Protein AF-A0A9W6DAH9-F1 (afdb_monomer_lite)

Structure (mmCIF, N/CA/C/O backbone):
data_AF-A0A9W6DAH9-F1
#
_entry.id   AF-A0A9W6DAH9-F1
#
loop_
_atom_site.group_PDB
_atom_site.id
_atom_site.type_symbol
_atom_site.label_atom_id
_atom_site.label_alt_id
_atom_site.label_comp_id
_atom_site.label_asym_id
_atom_site.label_entity_id
_atom_site.label_seq_id
_atom_site.pdbx_PDB_ins_code
_atom_site.Cartn_x
_atom_site.Cartn_y
_atom_site.Cartn_z
_atom_site.occupancy
_atom_site.B_iso_or_equiv
_atom_site.auth_seq_id
_atom_site.auth_comp_id
_atom_site.auth_asym_id
_atom_site.auth_atom_id
_atom_site.pdbx_PDB_model_num
ATOM 1 N N . MET A 1 1 ? 54.727 21.849 -92.980 1.00 40.19 1 MET A N 1
ATOM 2 C CA . MET A 1 1 ? 53.948 20.612 -92.768 1.00 40.19 1 MET A CA 1
ATOM 3 C C . MET A 1 1 ? 54.329 20.069 -91.394 1.00 40.19 1 MET A C 1
ATOM 5 O O . MET A 1 1 ? 55.431 19.571 -91.242 1.00 40.19 1 MET A O 1
ATOM 9 N N . TYR A 1 2 ? 53.491 20.287 -90.376 1.00 38.12 2 TYR A N 1
ATOM 10 C CA . TYR A 1 2 ? 53.707 19.805 -89.004 1.00 38.12 2 TYR A CA 1
ATOM 11 C C . TYR A 1 2 ? 52.476 18.998 -88.586 1.00 38.12 2 TYR A C 1
ATOM 13 O O . TYR A 1 2 ? 51.429 19.568 -88.289 1.00 38.12 2 TYR A O 1
ATOM 21 N N . THR A 1 3 ? 52.588 17.674 -88.577 1.00 43.66 3 THR A N 1
ATOM 22 C CA . THR A 1 3 ? 51.593 16.786 -87.969 1.00 43.66 3 THR A CA 1
ATOM 23 C C . THR A 1 3 ? 51.928 16.642 -86.488 1.00 43.66 3 THR A C 1
ATOM 25 O O . THR A 1 3 ? 52.830 15.896 -86.111 1.00 43.66 3 THR A O 1
ATOM 28 N N . LYS A 1 4 ? 51.225 17.391 -85.630 1.00 45.00 4 LYS A N 1
ATOM 29 C CA . LYS A 1 4 ? 51.212 17.122 -84.188 1.00 45.00 4 LYS A CA 1
ATOM 30 C C . LYS A 1 4 ? 50.495 15.791 -83.970 1.00 45.00 4 LYS A C 1
ATOM 32 O O . LYS A 1 4 ? 49.285 15.706 -84.156 1.00 45.00 4 LYS A O 1
ATOM 37 N N . ASN A 1 5 ? 51.249 14.774 -83.566 1.00 46.28 5 ASN A N 1
ATOM 38 C CA . ASN A 1 5 ? 50.701 13.535 -83.027 1.00 46.28 5 ASN A CA 1
ATOM 39 C C . ASN A 1 5 ? 49.892 13.863 -81.766 1.00 46.28 5 ASN A C 1
ATOM 41 O O . ASN A 1 5 ? 50.450 14.091 -80.694 1.00 46.28 5 ASN A O 1
ATOM 45 N N . LEU A 1 6 ? 48.568 13.892 -81.904 1.00 45.78 6 LEU A N 1
ATOM 46 C CA . LEU A 1 6 ? 47.642 13.758 -80.789 1.00 45.78 6 LEU A CA 1
ATOM 47 C C . LEU A 1 6 ? 47.723 12.306 -80.313 1.00 45.78 6 LEU A C 1
ATOM 49 O O . LEU A 1 6 ? 46.986 11.439 -80.775 1.00 45.78 6 LEU A O 1
ATOM 53 N N . LEU A 1 7 ? 48.650 12.037 -79.393 1.00 45.91 7 LEU A N 1
ATOM 54 C CA . LEU A 1 7 ? 48.568 10.867 -78.529 1.00 45.91 7 LEU A CA 1
ATOM 55 C C . LEU A 1 7 ? 47.332 11.055 -77.647 1.00 45.91 7 LEU A C 1
ATOM 57 O O . LEU A 1 7 ? 47.384 11.691 -76.595 1.00 45.91 7 LEU A O 1
ATOM 61 N N . ALA A 1 8 ? 46.199 10.545 -78.122 1.00 42.66 8 ALA A N 1
ATOM 62 C CA . ALA A 1 8 ? 45.011 10.368 -77.312 1.00 42.66 8 ALA A CA 1
ATOM 63 C C . ALA A 1 8 ? 45.376 9.413 -76.170 1.00 42.66 8 ALA A C 1
ATOM 65 O O . ALA A 1 8 ? 45.464 8.199 -76.352 1.00 42.66 8 ALA A O 1
ATOM 66 N N . TYR A 1 9 ? 45.637 9.973 -74.991 1.00 44.75 9 TYR A N 1
ATOM 6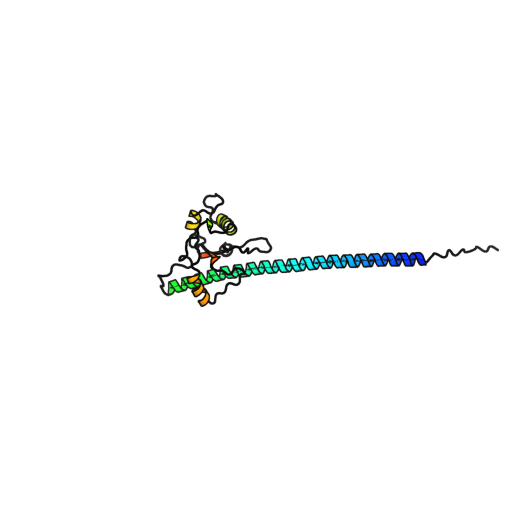7 C CA . TYR A 1 9 ? 45.716 9.211 -73.755 1.00 44.75 9 TYR A CA 1
ATOM 68 C C . TYR A 1 9 ? 44.352 8.542 -73.555 1.00 44.75 9 TYR A C 1
ATOM 70 O O . TYR A 1 9 ? 43.380 9.196 -73.172 1.00 44.75 9 TYR A O 1
ATOM 78 N N . SER A 1 10 ? 44.251 7.242 -73.846 1.00 45.16 10 SER A N 1
ATOM 79 C CA . SER A 1 10 ? 43.073 6.463 -73.479 1.00 45.16 10 SER A CA 1
ATOM 80 C C . SER A 1 10 ? 43.073 6.327 -71.958 1.00 45.16 10 SER A C 1
ATOM 82 O O . SER A 1 10 ? 43.724 5.450 -71.385 1.00 45.16 10 SER A O 1
ATOM 84 N N . TYR A 1 11 ? 42.389 7.251 -71.293 1.00 50.81 11 TYR A N 1
ATOM 85 C CA . TYR A 1 11 ? 42.129 7.173 -69.868 1.00 50.81 11 TYR A CA 1
ATOM 86 C C . TYR A 1 11 ? 41.405 5.851 -69.576 1.00 50.81 11 TYR A C 1
ATOM 88 O O . TYR A 1 11 ? 40.404 5.516 -70.213 1.00 50.81 11 TYR A O 1
ATOM 96 N N . ASN A 1 12 ? 41.961 5.058 -68.663 1.00 49.59 12 ASN A N 1
ATOM 97 C CA . ASN A 1 12 ? 41.554 3.680 -68.404 1.00 49.59 12 ASN A CA 1
ATOM 98 C C . ASN A 1 12 ? 40.183 3.661 -67.692 1.00 49.59 12 ASN A C 1
ATOM 100 O O . ASN A 1 12 ? 40.088 3.537 -66.476 1.00 49.59 12 ASN A O 1
ATOM 104 N N . SER A 1 13 ? 39.089 3.781 -68.447 1.00 55.78 13 SER A N 1
ATOM 105 C CA . SER A 1 13 ? 37.706 3.895 -67.940 1.00 55.78 13 SER A CA 1
ATOM 106 C C . SER A 1 13 ? 37.264 2.753 -67.010 1.00 55.78 13 SER A C 1
ATOM 108 O O . SER A 1 13 ? 36.333 2.897 -66.218 1.00 55.78 13 SER A O 1
ATOM 110 N N . LYS A 1 14 ? 37.951 1.604 -67.054 1.00 56.22 14 LYS A N 1
ATOM 111 C CA . LYS A 1 14 ? 37.670 0.441 -66.201 1.00 56.22 14 LYS A CA 1
ATOM 112 C C . LYS A 1 14 ? 38.032 0.654 -64.726 1.00 56.22 14 LYS A C 1
ATOM 114 O O . LYS A 1 14 ? 37.409 0.010 -63.878 1.00 56.22 14 LYS A O 1
ATOM 119 N N . THR A 1 15 ? 39.013 1.499 -64.395 1.00 58.78 15 THR A N 1
ATOM 120 C CA . THR A 1 15 ? 39.383 1.769 -62.990 1.00 58.78 15 THR A CA 1
ATOM 121 C C . THR A 1 15 ? 38.375 2.686 -62.305 1.00 58.78 15 THR A C 1
ATOM 123 O O . THR A 1 15 ? 37.973 2.385 -61.182 1.00 58.78 15 THR A O 1
ATOM 126 N N . ASP A 1 16 ? 37.859 3.697 -63.005 1.00 60.41 16 ASP A N 1
ATOM 127 C CA . ASP A 1 16 ? 36.851 4.626 -62.472 1.00 60.41 16 ASP A CA 1
ATOM 128 C C . ASP A 1 16 ? 35.500 3.960 -62.211 1.00 60.41 16 ASP A C 1
ATOM 130 O O . ASP A 1 16 ? 34.908 4.145 -61.148 1.00 60.41 16 ASP A O 1
ATOM 134 N N . VAL A 1 17 ? 35.044 3.089 -63.119 1.00 65.69 17 VAL A N 1
ATOM 135 C CA . VAL A 1 17 ? 33.789 2.340 -62.933 1.00 65.69 17 VAL A CA 1
ATOM 136 C C . VAL A 1 17 ? 33.884 1.377 -61.740 1.00 65.69 17 VAL A C 1
ATOM 138 O O . VAL A 1 17 ? 32.916 1.205 -60.994 1.00 65.69 17 VAL A O 1
ATOM 141 N N . LYS A 1 18 ? 35.051 0.753 -61.512 1.00 69.44 18 LYS A N 1
ATOM 142 C CA . LYS A 1 18 ? 35.290 -0.092 -60.327 1.00 69.44 18 LYS A CA 1
ATOM 143 C C . LYS A 1 18 ? 35.320 0.737 -59.039 1.00 69.44 18 LYS A C 1
ATOM 145 O O . LYS A 1 18 ? 34.761 0.294 -58.034 1.00 69.44 18 LYS A O 1
ATOM 150 N N . LEU A 1 19 ? 35.923 1.927 -59.071 1.00 68.69 19 LEU A N 1
ATOM 151 C CA . LEU A 1 19 ? 35.983 2.840 -57.928 1.00 68.69 19 LEU A CA 1
ATOM 152 C C . LEU A 1 19 ? 34.583 3.361 -57.554 1.00 68.69 19 LEU A C 1
ATOM 154 O O . LEU A 1 19 ? 34.188 3.273 -56.391 1.00 68.69 19 LEU A O 1
ATOM 158 N N . GLN A 1 20 ? 33.787 3.793 -58.539 1.00 72.12 20 GLN A N 1
ATOM 159 C CA . GLN A 1 20 ? 32.395 4.225 -58.348 1.00 72.12 20 GLN A CA 1
ATOM 160 C C . GLN A 1 20 ? 31.506 3.112 -57.784 1.00 72.12 20 GLN A C 1
ATOM 162 O O . GLN A 1 20 ? 30.738 3.357 -56.852 1.00 72.12 20 GLN A O 1
ATOM 167 N N . LYS A 1 21 ? 31.636 1.870 -58.277 1.00 73.06 21 LYS A N 1
ATOM 168 C CA . LYS A 1 21 ? 30.910 0.718 -57.712 1.00 73.06 21 LYS A CA 1
ATOM 169 C C . LYS A 1 21 ? 31.263 0.477 -56.241 1.00 73.06 21 LYS A C 1
ATOM 171 O O . LYS A 1 21 ? 30.367 0.214 -55.445 1.00 73.06 21 LYS A O 1
ATOM 176 N N . LYS A 1 22 ? 32.539 0.610 -55.864 1.00 77.44 22 LYS A N 1
ATOM 177 C CA . LYS A 1 22 ? 33.010 0.426 -54.480 1.00 77.44 22 LYS A CA 1
ATOM 178 C C . LYS A 1 22 ? 32.507 1.532 -53.542 1.00 77.44 22 LYS A C 1
ATOM 180 O O . LYS A 1 22 ? 32.100 1.240 -52.421 1.00 77.44 22 LYS A O 1
ATOM 185 N N . ILE A 1 23 ? 32.469 2.780 -54.015 1.00 81.25 23 ILE A N 1
ATOM 186 C CA . ILE A 1 23 ? 31.905 3.922 -53.275 1.00 81.25 23 ILE A CA 1
ATOM 187 C C . ILE A 1 23 ? 30.395 3.745 -53.069 1.00 81.25 23 ILE A C 1
ATOM 189 O O . ILE A 1 23 ? 29.901 3.945 -51.962 1.00 81.25 23 ILE A O 1
ATOM 193 N N . ASN A 1 24 ? 29.661 3.327 -54.103 1.00 84.38 24 ASN A N 1
ATOM 194 C CA . ASN A 1 24 ? 28.226 3.064 -53.984 1.00 84.38 24 ASN A CA 1
ATOM 195 C C . ASN A 1 24 ? 27.936 1.894 -53.033 1.00 84.38 24 ASN A C 1
ATOM 197 O O . ASN A 1 24 ? 27.016 1.995 -52.226 1.00 84.38 24 ASN A O 1
ATOM 201 N N . LEU A 1 25 ? 28.757 0.836 -53.049 1.00 86.12 25 LEU A N 1
ATOM 202 C CA . LEU A 1 25 ? 28.661 -0.262 -52.083 1.00 86.12 25 LEU A CA 1
ATOM 203 C C . LEU A 1 25 ? 28.864 0.232 -50.639 1.00 86.12 25 LEU A C 1
ATOM 205 O O . LEU A 1 25 ? 28.077 -0.112 -49.763 1.00 86.12 25 LEU A O 1
ATOM 209 N N . MET A 1 26 ? 29.866 1.086 -50.395 1.00 87.31 26 MET A N 1
ATOM 210 C CA . MET A 1 26 ? 30.095 1.692 -49.074 1.00 87.31 26 MET A CA 1
ATOM 211 C C . MET A 1 26 ? 28.920 2.561 -48.619 1.00 87.31 26 MET A C 1
ATOM 213 O O . MET A 1 26 ? 28.509 2.466 -47.467 1.00 87.31 26 MET A O 1
ATOM 217 N N . LYS A 1 27 ? 28.332 3.369 -49.511 1.00 87.75 27 LYS A N 1
ATOM 218 C CA . LYS A 1 27 ? 27.135 4.169 -49.194 1.00 87.75 27 LYS A CA 1
ATOM 219 C C . LYS A 1 27 ? 25.945 3.291 -48.808 1.00 87.75 27 LYS A C 1
ATOM 221 O O . LYS A 1 27 ? 25.262 3.598 -47.838 1.00 87.75 27 LYS A O 1
ATOM 226 N N . VAL A 1 28 ? 25.722 2.192 -49.532 1.00 89.81 28 VAL A N 1
ATOM 227 C CA . VAL A 1 28 ? 24.654 1.225 -49.226 1.00 89.81 28 VAL A CA 1
ATOM 228 C C . VAL A 1 28 ? 24.900 0.539 -47.882 1.00 89.81 28 VAL A C 1
ATOM 230 O O . VAL A 1 28 ? 23.968 0.415 -47.094 1.00 89.81 28 VAL A O 1
ATOM 233 N N . LEU A 1 29 ? 26.143 0.153 -47.580 1.00 90.94 29 LEU A N 1
ATOM 234 C CA . LEU A 1 29 ? 26.508 -0.430 -46.285 1.00 90.94 29 LEU A CA 1
ATOM 235 C C . LEU A 1 29 ? 26.292 0.552 -45.129 1.00 90.94 29 LEU A C 1
ATOM 237 O O . LEU A 1 29 ? 25.732 0.170 -44.106 1.00 90.94 29 LEU A O 1
ATOM 241 N N . ILE A 1 30 ? 26.679 1.818 -45.303 1.00 91.38 30 ILE A N 1
ATOM 242 C CA . ILE A 1 30 ? 26.445 2.876 -44.310 1.00 91.38 30 ILE A CA 1
ATOM 243 C C . ILE A 1 30 ? 24.943 3.100 -44.105 1.00 91.38 30 ILE A C 1
ATOM 245 O O . ILE A 1 30 ? 24.498 3.214 -42.966 1.00 91.38 30 ILE A O 1
ATOM 249 N N . LEU A 1 31 ? 24.155 3.120 -45.185 1.00 92.06 31 LEU A N 1
ATOM 250 C CA . LEU A 1 31 ? 22.700 3.257 -45.108 1.00 92.06 31 LEU A CA 1
ATOM 251 C C . LEU A 1 31 ? 22.064 2.081 -44.353 1.00 92.06 31 LEU A C 1
ATOM 253 O O . LEU A 1 31 ? 21.232 2.297 -43.477 1.00 92.06 31 LEU A O 1
ATOM 257 N N . LEU A 1 32 ? 22.485 0.849 -44.648 1.00 92.00 32 LEU A N 1
ATOM 258 C CA . LEU A 1 32 ? 22.055 -0.354 -43.930 1.00 92.00 32 LEU A CA 1
ATOM 259 C C . LEU A 1 32 ? 22.407 -0.276 -42.442 1.00 92.00 32 LEU A C 1
ATOM 261 O O . LEU A 1 32 ? 21.556 -0.554 -41.601 1.00 92.00 32 LEU A O 1
ATOM 265 N N . LEU A 1 33 ? 23.623 0.162 -42.111 1.00 91.81 33 LEU A N 1
ATOM 266 C CA . LEU A 1 33 ? 24.054 0.344 -40.727 1.00 91.81 33 LEU A CA 1
ATOM 267 C C . LEU A 1 33 ? 23.168 1.371 -40.002 1.00 91.81 33 LEU A C 1
ATOM 269 O O . LEU A 1 33 ? 22.660 1.094 -38.916 1.00 91.81 33 LEU A O 1
ATOM 273 N N . LEU A 1 34 ? 22.909 2.520 -40.628 1.00 92.56 34 LEU A N 1
ATOM 274 C CA . LEU A 1 34 ? 22.010 3.552 -40.103 1.00 92.56 34 LEU A CA 1
ATOM 275 C C . LEU A 1 34 ? 20.602 3.005 -39.855 1.00 92.56 34 LEU A C 1
ATOM 277 O O . LEU A 1 34 ? 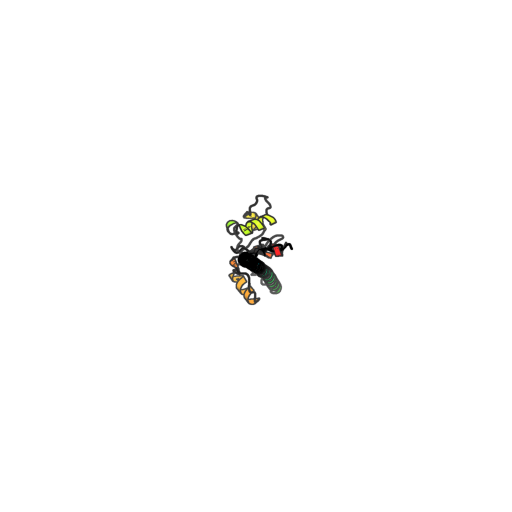20.054 3.204 -38.774 1.00 92.56 34 LEU A O 1
ATOM 281 N N . LEU A 1 35 ? 20.049 2.250 -40.807 1.00 91.56 35 LEU A N 1
ATOM 282 C CA . LEU A 1 35 ? 18.738 1.616 -40.657 1.00 91.56 35 LEU A CA 1
ATOM 283 C C . LEU A 1 35 ? 18.714 0.624 -39.487 1.00 91.56 35 LEU A C 1
ATOM 285 O O . LEU A 1 35 ? 17.750 0.614 -38.721 1.00 91.56 35 LEU A O 1
ATOM 289 N N . THR A 1 36 ? 19.776 -0.167 -39.295 1.00 90.38 36 THR A N 1
ATOM 290 C CA . THR A 1 36 ? 19.862 -1.080 -38.143 1.00 90.38 36 THR A CA 1
ATOM 291 C C . THR A 1 36 ? 19.927 -0.331 -36.812 1.00 90.38 36 THR A C 1
ATOM 293 O O . THR A 1 36 ? 19.218 -0.703 -35.878 1.00 90.38 36 THR A O 1
ATOM 296 N N . ILE A 1 37 ? 20.694 0.762 -36.730 1.00 91.56 37 ILE A N 1
ATOM 297 C CA . ILE A 1 37 ? 20.792 1.599 -35.526 1.00 91.56 37 ILE A CA 1
ATOM 298 C C . ILE A 1 37 ? 19.434 2.237 -35.212 1.00 91.56 37 ILE A C 1
ATOM 300 O O . ILE A 1 37 ? 18.961 2.149 -34.079 1.00 91.56 37 ILE A O 1
ATOM 304 N N . CYS A 1 38 ? 18.768 2.813 -36.216 1.00 91.06 38 CYS A N 1
ATOM 305 C CA . CYS A 1 38 ? 17.431 3.382 -36.062 1.00 91.06 38 CYS A CA 1
ATOM 306 C C . CYS A 1 38 ? 16.416 2.328 -35.602 1.00 91.06 38 CYS A C 1
ATOM 308 O O . CYS A 1 38 ? 15.641 2.592 -34.687 1.00 91.06 38 CYS A O 1
ATOM 310 N N . GLY A 1 39 ? 16.444 1.121 -36.175 1.00 87.81 39 GLY A N 1
ATOM 311 C CA . GLY A 1 39 ? 15.555 0.028 -35.778 1.00 87.81 39 GLY A CA 1
ATOM 312 C C . GLY A 1 39 ? 15.751 -0.406 -34.322 1.00 87.81 39 GLY A C 1
ATOM 313 O O . GLY A 1 39 ? 14.775 -0.575 -33.589 1.00 87.81 39 GLY A O 1
ATOM 314 N N . VAL A 1 40 ? 17.003 -0.534 -33.870 1.00 91.31 40 VAL A N 1
ATOM 315 C CA . VAL A 1 40 ? 17.324 -0.842 -32.465 1.00 91.31 40 VAL A CA 1
ATOM 316 C C . VAL A 1 40 ? 16.852 0.279 -31.540 1.00 91.31 40 VAL A C 1
ATOM 318 O O . VAL A 1 40 ? 16.252 -0.002 -30.502 1.00 91.31 40 VAL A O 1
ATOM 321 N N . PHE A 1 41 ? 17.062 1.536 -31.930 1.00 90.19 41 PHE A N 1
ATOM 322 C CA . PHE A 1 41 ? 16.650 2.695 -31.145 1.00 90.19 41 PHE A CA 1
ATOM 323 C C . PHE A 1 41 ? 15.124 2.791 -31.009 1.00 90.19 41 PHE A C 1
ATOM 325 O O . PHE A 1 41 ? 14.618 2.899 -29.894 1.00 90.19 41 PHE A O 1
ATOM 332 N N . ILE A 1 42 ? 14.380 2.653 -32.113 1.00 88.69 42 ILE A N 1
ATOM 333 C CA . ILE A 1 42 ? 12.908 2.642 -32.109 1.00 88.69 42 ILE A CA 1
ATOM 334 C C . ILE A 1 42 ? 12.391 1.507 -31.224 1.00 88.69 42 ILE A C 1
ATOM 336 O O . ILE A 1 42 ? 11.526 1.735 -30.384 1.00 88.69 42 ILE A O 1
ATOM 340 N N . ARG A 1 43 ? 12.956 0.300 -31.347 1.00 87.94 43 ARG A N 1
ATOM 341 C CA . ARG A 1 43 ? 12.570 -0.843 -30.506 1.00 87.94 43 ARG A CA 1
ATOM 342 C C . ARG A 1 43 ? 12.874 -0.611 -29.022 1.00 87.94 43 ARG A C 1
ATOM 344 O O . ARG A 1 43 ? 12.141 -1.095 -28.163 1.00 87.94 43 ARG A O 1
ATOM 351 N N . GLY A 1 44 ? 13.959 0.093 -28.708 1.00 79.94 44 GLY A N 1
ATOM 352 C CA . GLY A 1 44 ? 14.279 0.510 -27.343 1.00 79.94 44 GLY A CA 1
ATOM 353 C C . GLY A 1 44 ? 13.260 1.511 -26.798 1.00 79.94 44 GLY A C 1
ATOM 354 O O . GLY A 1 44 ? 12.779 1.353 -25.674 1.00 79.94 44 GLY A O 1
ATOM 355 N N . LEU A 1 45 ? 12.871 2.496 -27.612 1.00 83.38 45 LEU A N 1
ATOM 356 C CA . LEU A 1 45 ? 11.848 3.476 -27.255 1.00 83.38 45 LEU A CA 1
ATOM 357 C C . LEU A 1 45 ? 10.484 2.824 -27.031 1.00 83.38 45 LEU A C 1
ATOM 359 O O . LEU A 1 45 ? 9.878 3.073 -25.993 1.00 83.38 45 LEU A O 1
ATOM 363 N N . THR A 1 46 ? 10.013 1.958 -27.933 1.00 83.31 46 THR A N 1
ATOM 364 C CA . THR A 1 46 ? 8.698 1.308 -27.781 1.00 83.31 46 THR A CA 1
ATOM 365 C C . THR A 1 46 ? 8.628 0.471 -26.510 1.00 83.31 46 THR A C 1
ATOM 367 O O . THR A 1 46 ? 7.686 0.623 -25.739 1.00 83.31 46 THR A O 1
ATOM 370 N N . LYS A 1 47 ? 9.672 -0.314 -26.212 1.00 80.62 47 LYS A N 1
ATOM 371 C CA . LYS A 1 47 ? 9.774 -1.048 -24.940 1.00 80.62 47 LYS A CA 1
ATOM 372 C C . LYS A 1 47 ? 9.760 -0.122 -23.724 1.00 80.62 47 LYS A C 1
ATOM 374 O O . LYS A 1 47 ? 9.151 -0.448 -22.709 1.00 80.62 47 LYS A O 1
ATOM 379 N N . SER A 1 48 ? 10.428 1.028 -23.820 1.00 72.50 48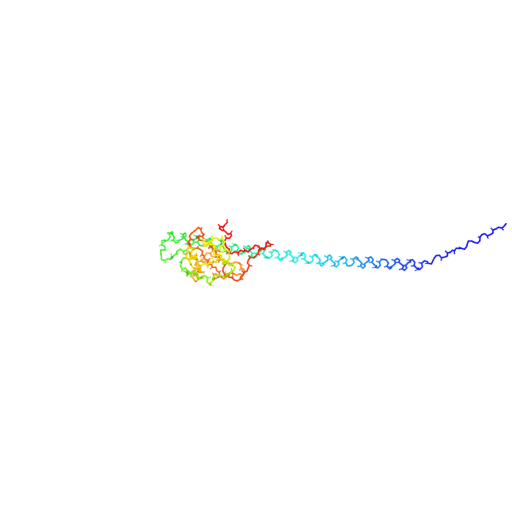 SER A N 1
ATOM 380 C CA . SER A 1 48 ? 10.459 2.017 -22.737 1.00 72.50 48 SER A CA 1
ATOM 381 C C . SER A 1 48 ? 9.078 2.638 -22.509 1.00 72.50 48 SER A C 1
ATOM 383 O O . SER A 1 48 ? 8.665 2.796 -21.362 1.00 72.50 48 SER A O 1
ATOM 385 N N . PHE A 1 49 ? 8.336 2.938 -23.579 1.00 71.31 49 PHE A N 1
ATOM 386 C CA . PHE A 1 49 ? 6.951 3.412 -23.502 1.00 71.31 49 PHE A CA 1
ATOM 387 C C . PHE A 1 49 ? 5.999 2.350 -22.939 1.00 71.31 49 PHE A C 1
ATOM 389 O O . PHE A 1 49 ? 5.200 2.660 -22.060 1.00 71.31 49 PHE A O 1
ATOM 396 N N . GLU A 1 50 ? 6.108 1.094 -23.378 1.00 76.50 50 GLU A N 1
ATOM 397 C CA . GLU A 1 50 ? 5.301 -0.017 -22.852 1.00 76.50 50 GLU A CA 1
ATOM 398 C C . GLU A 1 50 ? 5.528 -0.229 -21.352 1.00 76.50 50 GLU A C 1
ATOM 400 O O . GLU A 1 50 ? 4.566 -0.348 -20.591 1.00 76.50 50 GLU A O 1
ATOM 405 N N . TYR A 1 51 ? 6.789 -0.224 -20.905 1.00 71.88 51 TYR A N 1
ATOM 406 C CA . TYR A 1 51 ? 7.121 -0.340 -19.485 1.00 71.88 51 TYR A CA 1
ATOM 407 C C . TYR A 1 51 ? 6.536 0.819 -18.673 1.00 71.88 51 TYR A C 1
ATOM 409 O O . TYR A 1 51 ? 5.921 0.589 -17.630 1.00 71.88 51 TYR A O 1
ATOM 417 N N . ARG A 1 52 ? 6.667 2.052 -19.182 1.00 71.06 52 ARG A N 1
ATOM 418 C CA . ARG A 1 52 ? 6.115 3.249 -18.539 1.00 71.06 52 ARG A CA 1
ATOM 419 C C . ARG A 1 52 ? 4.598 3.199 -18.398 1.00 71.06 52 ARG A C 1
ATOM 421 O O . ARG A 1 52 ? 4.054 3.540 -17.349 1.00 71.06 52 ARG A O 1
ATOM 428 N N . ASN A 1 53 ? 3.910 2.755 -19.445 1.00 72.56 53 ASN A N 1
ATOM 429 C CA . ASN A 1 53 ? 2.458 2.621 -19.427 1.00 72.56 53 ASN A CA 1
ATOM 430 C C . ASN A 1 53 ? 2.015 1.530 -18.450 1.00 72.56 53 ASN A C 1
ATOM 432 O O . ASN A 1 53 ? 1.065 1.732 -17.698 1.00 72.56 53 ASN A O 1
ATOM 436 N N . LYS A 1 54 ? 2.732 0.400 -18.409 1.00 78.81 54 LYS A N 1
ATOM 437 C CA . LYS A 1 54 ? 2.444 -0.684 -17.469 1.00 78.81 54 LYS A CA 1
ATOM 438 C C . LYS A 1 54 ? 2.631 -0.239 -16.020 1.00 78.81 54 LYS A C 1
ATOM 440 O O . LYS A 1 54 ? 1.731 -0.454 -15.225 1.00 78.81 54 LYS A O 1
ATOM 445 N N . SER A 1 55 ? 3.757 0.389 -15.677 1.00 79.56 55 SER A N 1
ATOM 446 C CA . SER A 1 55 ? 4.013 0.905 -14.321 1.00 79.56 55 SER A CA 1
ATOM 447 C C . SER A 1 55 ? 2.909 1.868 -13.866 1.00 79.56 55 SER A C 1
ATOM 449 O O . SER A 1 55 ? 2.335 1.675 -12.794 1.00 79.56 55 SER A O 1
ATOM 451 N N . ASN A 1 56 ? 2.525 2.820 -14.721 1.00 83.75 56 ASN A N 1
ATOM 452 C CA . ASN A 1 56 ? 1.429 3.741 -14.427 1.00 83.75 56 ASN A CA 1
ATOM 453 C C . ASN A 1 56 ? 0.088 3.029 -14.221 1.00 83.75 56 ASN A C 1
ATOM 455 O O . ASN A 1 56 ? -0.650 3.400 -13.313 1.00 83.75 56 ASN A O 1
ATOM 459 N N . LEU A 1 57 ? -0.224 2.013 -15.031 1.00 87.25 57 LEU A N 1
ATOM 460 C CA . LEU A 1 57 ? -1.450 1.232 -14.876 1.00 87.25 57 LEU A CA 1
ATOM 461 C C . LEU A 1 57 ? -1.475 0.493 -13.531 1.00 87.25 57 LEU A C 1
ATOM 463 O O . LEU A 1 57 ? -2.467 0.578 -12.821 1.00 87.25 57 LEU A O 1
ATOM 467 N N . LEU A 1 58 ? -0.365 -0.143 -13.134 1.00 89.56 58 LEU A N 1
ATOM 468 C CA . LEU A 1 58 ? -0.267 -0.838 -11.841 1.00 89.56 58 LEU A CA 1
ATOM 469 C C . LEU A 1 58 ? -0.493 0.120 -10.663 1.00 89.56 58 LEU A C 1
ATOM 471 O O . LEU A 1 58 ? -1.160 -0.236 -9.695 1.00 89.56 58 LEU A O 1
ATOM 475 N N . VAL A 1 59 ? 0.062 1.334 -10.742 1.00 90.56 59 VAL A N 1
ATOM 476 C CA . VAL A 1 59 ? -0.143 2.376 -9.726 1.00 90.56 59 VAL A CA 1
ATOM 477 C C . VAL A 1 59 ? -1.578 2.904 -9.753 1.00 90.56 59 VAL A C 1
ATOM 479 O O . VAL A 1 59 ? -2.143 3.162 -8.694 1.00 90.56 59 VAL A O 1
ATOM 482 N N . ALA A 1 60 ? -2.181 3.070 -10.931 1.00 89.88 60 ALA A N 1
ATOM 483 C CA . ALA A 1 60 ? -3.565 3.514 -11.063 1.00 89.88 60 ALA A CA 1
ATOM 484 C C . ALA A 1 60 ? -4.548 2.488 -10.480 1.00 89.88 60 ALA A C 1
ATOM 486 O O . ALA A 1 60 ? -5.414 2.869 -9.696 1.00 89.88 60 ALA A O 1
ATOM 487 N N . ASP A 1 61 ? -4.367 1.203 -10.790 1.00 92.12 61 ASP A N 1
ATOM 488 C CA . ASP A 1 61 ? -5.167 0.112 -10.225 1.00 92.12 61 ASP A CA 1
ATOM 489 C C . ASP A 1 61 ? -5.006 0.045 -8.704 1.00 92.12 61 ASP A C 1
ATOM 491 O O . ASP A 1 61 ? -5.992 -0.079 -7.986 1.00 92.12 61 ASP A O 1
ATOM 495 N N . PHE A 1 62 ? -3.780 0.207 -8.196 1.00 92.88 62 PHE A N 1
ATOM 496 C CA . PHE A 1 62 ? -3.524 0.278 -6.758 1.00 92.88 62 PHE A CA 1
ATOM 497 C C . PHE A 1 62 ? -4.218 1.465 -6.080 1.00 92.88 62 PHE A C 1
ATOM 499 O O . PHE A 1 62 ? -4.862 1.297 -5.048 1.00 92.88 62 PHE A O 1
ATOM 506 N N . LYS A 1 63 ? -4.116 2.669 -6.652 1.00 91.06 63 LYS A N 1
ATOM 507 C CA . LYS A 1 63 ? -4.796 3.855 -6.110 1.00 91.06 63 LYS A CA 1
ATOM 508 C C . LYS A 1 63 ? -6.305 3.668 -6.108 1.00 91.06 63 LYS A C 1
ATOM 510 O O . LYS A 1 63 ? -6.938 3.974 -5.105 1.00 91.06 63 LYS A O 1
ATOM 515 N N . ASN A 1 64 ? -6.850 3.133 -7.200 1.00 90.38 64 ASN A N 1
ATOM 516 C CA . ASN A 1 64 ? -8.260 2.790 -7.280 1.00 90.38 64 ASN A CA 1
ATOM 517 C C . ASN A 1 64 ? -8.631 1.825 -6.153 1.00 90.38 64 ASN A C 1
ATOM 519 O O . ASN A 1 64 ? -9.536 2.123 -5.395 1.00 90.38 64 ASN A O 1
ATOM 523 N N . ASP A 1 65 ? -7.898 0.729 -5.978 1.00 90.56 65 ASP A N 1
ATOM 524 C CA . ASP A 1 65 ? -8.141 -0.238 -4.906 1.00 90.56 65 ASP A CA 1
ATOM 525 C C . ASP A 1 65 ? -8.176 0.400 -3.512 1.00 90.56 65 ASP A C 1
ATOM 527 O O . ASP A 1 65 ? -9.113 0.150 -2.756 1.00 90.56 65 ASP A O 1
ATOM 531 N N . ILE A 1 66 ? -7.206 1.258 -3.179 1.00 90.50 66 ILE A N 1
ATOM 532 C CA . ILE A 1 66 ? -7.185 1.956 -1.886 1.00 90.50 66 ILE A CA 1
ATOM 533 C C . ILE A 1 66 ? -8.387 2.899 -1.743 1.00 90.50 66 ILE A C 1
ATOM 535 O O . ILE A 1 66 ? -9.087 2.824 -0.736 1.00 90.50 66 ILE A O 1
ATOM 539 N N . THR A 1 67 ? -8.657 3.755 -2.737 1.00 88.12 67 THR A N 1
ATOM 540 C CA . THR A 1 67 ? -9.801 4.688 -2.716 1.00 88.12 67 THR A CA 1
ATOM 541 C C . THR A 1 67 ? -11.103 3.946 -2.490 1.00 88.12 67 THR A C 1
ATOM 543 O O . THR A 1 67 ? -11.925 4.316 -1.660 1.00 88.12 67 THR A O 1
ATOM 546 N N . MET A 1 68 ? -11.266 2.864 -3.225 1.00 87.75 68 MET A N 1
ATOM 547 C CA . MET A 1 68 ? -12.499 2.124 -3.295 1.00 87.75 68 MET A CA 1
ATOM 548 C C . MET A 1 68 ? -12.660 1.335 -1.957 1.00 87.75 68 MET A C 1
ATOM 550 O O . MET A 1 68 ? -13.766 1.248 -1.424 1.00 87.75 68 MET A O 1
ATOM 554 N N . LEU A 1 69 ? -11.573 0.839 -1.341 1.00 88.81 69 LEU A N 1
ATOM 555 C CA . LEU A 1 69 ? -11.615 0.265 0.014 1.00 88.81 69 LEU A CA 1
ATOM 556 C C . LEU A 1 69 ? -11.993 1.321 1.068 1.00 88.81 69 LEU A C 1
ATOM 558 O O . LEU A 1 69 ? -12.747 1.019 1.993 1.00 88.81 69 LEU A O 1
ATOM 562 N N . SER A 1 70 ? -11.500 2.554 0.932 1.00 85.94 70 SER A N 1
ATOM 563 C CA . SER A 1 70 ? -11.876 3.671 1.808 1.00 85.94 70 SER A CA 1
ATOM 564 C C . SER A 1 70 ? -13.347 4.068 1.639 1.00 85.94 70 SER A C 1
ATOM 566 O O . SER A 1 70 ? -14.029 4.350 2.622 1.00 85.94 70 SER A O 1
ATOM 568 N N . GLU A 1 71 ? -13.874 4.047 0.415 1.00 84.38 71 GLU A N 1
ATOM 569 C CA . GLU A 1 71 ? -15.302 4.258 0.156 1.00 84.38 71 GLU A CA 1
ATOM 570 C C . GLU A 1 71 ? -16.155 3.151 0.779 1.00 84.38 71 GLU A C 1
ATOM 572 O O . GLU A 1 71 ? -17.149 3.446 1.443 1.00 84.38 71 GLU A O 1
ATOM 577 N N . ALA A 1 72 ? -15.743 1.889 0.641 1.00 84.88 72 ALA A N 1
ATOM 578 C CA . ALA A 1 72 ? -16.426 0.769 1.280 1.00 84.88 72 ALA A CA 1
ATOM 579 C C . ALA A 1 72 ? -16.450 0.914 2.808 1.00 84.88 72 ALA A C 1
ATOM 581 O O . ALA A 1 72 ? -17.489 0.686 3.426 1.00 84.88 72 ALA A O 1
ATOM 582 N N . ALA A 1 73 ? -15.345 1.362 3.412 1.00 84.44 73 ALA A N 1
ATOM 583 C CA . ALA A 1 73 ? -15.294 1.673 4.836 1.00 84.44 73 ALA A CA 1
ATOM 584 C C . ALA A 1 73 ? -16.344 2.724 5.228 1.00 84.44 73 ALA A C 1
ATOM 586 O O . ALA A 1 73 ? -17.094 2.522 6.181 1.00 84.44 73 ALA A O 1
ATOM 587 N N . ASN A 1 74 ? -16.454 3.809 4.457 1.00 83.00 74 ASN A N 1
ATOM 588 C CA . ASN A 1 74 ? -17.440 4.863 4.706 1.00 83.00 74 ASN A CA 1
ATOM 589 C C . ASN A 1 74 ? -18.887 4.367 4.579 1.00 83.00 74 ASN A C 1
ATOM 591 O O . ASN A 1 74 ? -19.737 4.745 5.389 1.00 83.00 74 ASN A O 1
ATOM 595 N N . VAL A 1 75 ? -19.180 3.523 3.585 1.00 83.00 75 VAL A N 1
ATOM 596 C CA . VAL A 1 75 ? -20.514 2.925 3.415 1.00 83.00 75 VAL A CA 1
ATOM 597 C C . VAL A 1 75 ? -20.855 2.039 4.613 1.00 83.00 75 VAL A C 1
ATOM 599 O O . VAL A 1 75 ? -21.904 2.236 5.226 1.00 83.00 75 VAL A O 1
ATOM 602 N N . ILE A 1 76 ? -19.943 1.145 5.007 1.00 80.38 76 ILE A N 1
ATOM 603 C CA . ILE A 1 76 ? -20.122 0.249 6.161 1.00 80.38 76 ILE A CA 1
ATOM 604 C C . ILE A 1 76 ? -20.364 1.056 7.445 1.00 80.38 76 ILE A C 1
ATOM 606 O O . ILE A 1 76 ? -21.282 0.752 8.207 1.00 80.38 76 ILE A O 1
ATOM 610 N N . GLU A 1 77 ? -19.603 2.129 7.672 1.00 79.62 77 GLU A N 1
ATOM 611 C CA . GLU A 1 77 ? -19.792 2.999 8.839 1.00 79.62 77 GLU A CA 1
ATOM 612 C C . GLU A 1 77 ? -21.132 3.742 8.836 1.00 79.62 77 GLU A C 1
ATOM 614 O O . GLU A 1 77 ? -21.778 3.895 9.882 1.00 79.62 77 GLU A O 1
ATOM 619 N N . THR A 1 78 ? -21.571 4.191 7.662 1.00 80.50 78 THR A N 1
ATOM 620 C CA . THR A 1 78 ? -22.853 4.882 7.501 1.00 80.50 78 THR A CA 1
ATOM 621 C C . THR A 1 78 ? -24.011 3.933 7.798 1.00 80.50 78 THR A C 1
ATOM 623 O O . THR A 1 78 ? -24.903 4.272 8.581 1.00 80.50 78 THR A O 1
ATOM 626 N N . GLU A 1 79 ? -23.976 2.720 7.244 1.00 77.00 79 GLU A N 1
ATOM 627 C CA . GLU A 1 79 ? -24.984 1.688 7.498 1.00 77.00 79 GLU A CA 1
ATOM 628 C C . GLU A 1 79 ? -25.012 1.267 8.968 1.00 77.00 79 GLU A C 1
ATOM 630 O O . GLU A 1 79 ? -26.089 1.134 9.553 1.00 77.00 79 GLU A O 1
ATOM 635 N N . ARG A 1 80 ? -23.843 1.121 9.599 1.00 76.00 80 ARG A N 1
ATOM 636 C CA . ARG A 1 80 ? -23.718 0.808 11.029 1.00 76.00 80 ARG A CA 1
ATOM 637 C C . ARG A 1 80 ? -24.394 1.862 11.901 1.00 76.00 80 ARG A C 1
ATOM 639 O O . ARG A 1 80 ? -25.182 1.522 12.787 1.00 76.00 80 ARG A O 1
ATOM 646 N N . THR A 1 81 ? -24.107 3.134 11.629 1.00 78.19 81 THR A N 1
ATOM 647 C CA . THR A 1 81 ? -24.665 4.275 12.368 1.00 78.19 81 THR A CA 1
ATOM 648 C C . THR A 1 81 ? -26.180 4.357 12.194 1.00 78.19 81 THR A C 1
ATOM 650 O O . THR A 1 81 ? -26.906 4.559 13.169 1.00 78.19 81 THR A O 1
ATOM 653 N N . TYR A 1 82 ? -26.667 4.150 10.969 1.00 79.19 82 TYR A N 1
ATOM 654 C CA . TYR A 1 82 ? -28.091 4.193 10.645 1.00 79.19 82 TYR A CA 1
ATOM 655 C C . TYR A 1 82 ? -28.877 3.040 11.291 1.00 79.19 82 TYR A C 1
ATOM 657 O O . TYR A 1 82 ? -29.930 3.261 11.890 1.00 79.19 82 TYR A O 1
ATOM 665 N N . ASN A 1 83 ? -28.340 1.819 11.235 1.00 74.44 83 ASN A N 1
ATOM 666 C CA . ASN A 1 83 ? -29.014 0.606 11.705 1.00 74.44 83 ASN A CA 1
ATOM 667 C C . ASN A 1 83 ? -28.785 0.291 13.197 1.00 74.44 83 ASN A C 1
ATOM 669 O O . ASN A 1 83 ? -29.323 -0.695 13.697 1.00 74.44 83 ASN A O 1
ATOM 673 N N . LYS A 1 84 ? -27.999 1.103 13.923 1.00 68.81 84 LYS A N 1
ATOM 674 C CA . LYS A 1 84 ? -27.617 0.881 15.335 1.00 68.81 84 LYS A CA 1
ATOM 675 C C . LYS A 1 84 ? -27.005 -0.506 15.604 1.00 68.81 84 LYS A C 1
ATOM 677 O O . LYS A 1 84 ? -27.172 -1.053 16.695 1.00 68.81 84 LYS A O 1
ATOM 682 N N . PHE A 1 85 ? -26.259 -1.063 14.648 1.00 63.00 85 PHE A N 1
ATOM 683 C CA . PHE A 1 85 ? -25.448 -2.264 14.881 1.00 63.00 85 PHE A CA 1
ATOM 684 C C . PHE A 1 85 ? -24.228 -1.896 15.737 1.00 63.00 85 PHE A C 1
ATOM 686 O O . PHE A 1 85 ? -23.142 -1.630 15.233 1.00 63.00 85 PHE A O 1
ATOM 693 N N . LEU A 1 86 ? -24.425 -1.831 17.054 1.00 59.81 86 LEU A N 1
ATOM 694 C CA . LEU A 1 86 ? -23.391 -1.448 18.022 1.00 59.81 86 LEU A CA 1
ATOM 695 C C . LEU A 1 86 ? -22.421 -2.591 18.370 1.00 59.81 86 LEU A C 1
ATOM 697 O O . LEU A 1 86 ? -21.428 -2.351 19.048 1.00 59.81 86 LEU A O 1
ATOM 701 N N . GLU A 1 87 ? -22.695 -3.819 17.923 1.00 59.66 87 GLU A N 1
ATOM 702 C CA . GLU A 1 87 ? -21.877 -5.000 18.240 1.00 59.66 87 GLU A CA 1
ATOM 703 C C . GLU A 1 87 ? -20.609 -5.119 17.379 1.00 59.66 87 GLU A C 1
ATOM 705 O O . GLU A 1 87 ? -19.669 -5.813 17.764 1.00 59.66 87 GLU A O 1
ATOM 710 N N . VAL A 1 88 ? -20.551 -4.431 16.233 1.00 56.81 88 VAL A N 1
ATOM 711 C CA . VAL A 1 88 ? -19.378 -4.412 15.349 1.00 56.81 88 VAL A CA 1
ATOM 712 C C . VAL A 1 88 ? -18.631 -3.093 15.552 1.00 56.81 88 VAL A C 1
ATOM 714 O O . VAL A 1 88 ? -19.225 -2.013 15.495 1.00 56.81 88 VAL A O 1
ATOM 717 N N . GLY A 1 89 ? -17.327 -3.183 15.829 1.00 64.44 89 GLY A N 1
ATOM 718 C CA . GLY A 1 89 ? -16.446 -2.017 15.927 1.00 64.44 89 GLY A CA 1
ATOM 719 C C . GLY A 1 89 ? -16.404 -1.216 14.620 1.00 64.44 89 GLY A C 1
ATOM 720 O O . GLY A 1 89 ? -16.834 -1.691 13.572 1.00 64.44 89 GLY A O 1
ATOM 721 N N . GLN A 1 90 ? -15.877 0.008 14.679 1.00 74.81 90 GLN A N 1
ATOM 722 C CA . GLN A 1 90 ? -15.616 0.823 13.487 1.00 74.81 90 GLN A CA 1
ATOM 723 C C . GLN A 1 90 ? -14.743 0.054 12.472 1.00 74.81 90 GLN A C 1
ATOM 725 O O . GLN A 1 90 ? -13.934 -0.786 12.868 1.00 74.81 90 GLN A O 1
ATOM 730 N N . PHE A 1 91 ? -14.874 0.343 11.178 1.00 76.56 91 PHE A N 1
ATOM 731 C CA . PHE A 1 91 ? -14.180 -0.336 10.091 1.00 76.56 91 PHE A CA 1
ATOM 732 C C . PHE A 1 91 ? -12.676 -0.484 10.367 1.00 76.56 91 PHE A C 1
ATOM 734 O O . PHE A 1 91 ? -11.956 0.495 10.566 1.00 76.56 91 PHE A O 1
ATOM 741 N N . GLY A 1 92 ? -12.218 -1.734 10.408 1.00 78.38 92 GLY A N 1
ATOM 742 C CA . GLY A 1 92 ? -10.855 -2.158 10.683 1.00 78.38 92 GLY A CA 1
ATOM 743 C C . GLY A 1 92 ? -10.420 -2.095 12.151 1.00 78.38 92 GLY A C 1
ATOM 744 O O . GLY A 1 92 ? -9.352 -2.614 12.471 1.00 78.38 92 GLY A O 1
ATOM 745 N N . THR A 1 93 ? -11.228 -1.519 13.050 1.00 78.94 93 THR A N 1
ATOM 746 C CA . THR A 1 93 ? -10.950 -1.468 14.503 1.00 78.94 93 THR A CA 1
ATOM 747 C C . THR A 1 93 ? -11.233 -2.780 15.234 1.00 78.94 93 THR A C 1
ATOM 749 O O . THR A 1 93 ? -10.770 -2.990 16.351 1.00 78.94 93 THR A O 1
ATOM 752 N N . ASP A 1 94 ? -11.969 -3.681 14.591 1.00 77.62 94 ASP A N 1
ATOM 753 C CA . ASP A 1 94 ? -12.132 -5.087 14.969 1.00 77.62 94 ASP A CA 1
ATOM 754 C C . ASP A 1 94 ? -10.868 -5.926 14.685 1.00 77.62 94 ASP A C 1
ATOM 756 O O . ASP A 1 94 ? -10.774 -7.091 15.084 1.00 77.62 94 ASP A O 1
ATOM 760 N N . GLY A 1 95 ? -9.908 -5.329 13.976 1.00 80.75 95 GLY A N 1
ATOM 761 C CA . GLY A 1 95 ? -8.602 -5.867 13.653 1.00 80.75 95 GLY A CA 1
ATOM 762 C C . GLY A 1 95 ? -7.697 -6.114 14.856 1.00 80.75 95 GLY A C 1
ATOM 763 O O . GLY A 1 95 ? -7.915 -5.644 15.971 1.00 80.75 95 GLY A O 1
ATOM 764 N N . LYS A 1 96 ? -6.607 -6.846 14.611 1.00 89.00 96 LYS A N 1
ATOM 765 C CA . LYS A 1 96 ? -5.513 -6.965 15.583 1.00 89.00 96 LYS A CA 1
ATOM 766 C C . LYS A 1 96 ? -4.539 -5.809 15.363 1.00 89.00 96 LYS A C 1
ATOM 768 O O . LYS A 1 96 ? -4.149 -5.558 14.219 1.00 89.00 96 LYS A O 1
ATOM 773 N N . LEU A 1 97 ? -4.104 -5.157 16.444 1.00 91.00 97 LEU A N 1
ATOM 774 C CA . LEU A 1 97 ? -2.969 -4.235 16.390 1.00 91.00 97 LEU A CA 1
ATOM 775 C C . LEU A 1 97 ? -1.751 -4.964 15.807 1.00 91.00 97 LEU A C 1
ATOM 777 O O . LEU A 1 97 ? -1.457 -6.098 16.201 1.00 91.00 97 LEU A O 1
ATOM 781 N N . ILE A 1 98 ? -1.088 -4.338 14.839 1.00 91.94 98 ILE A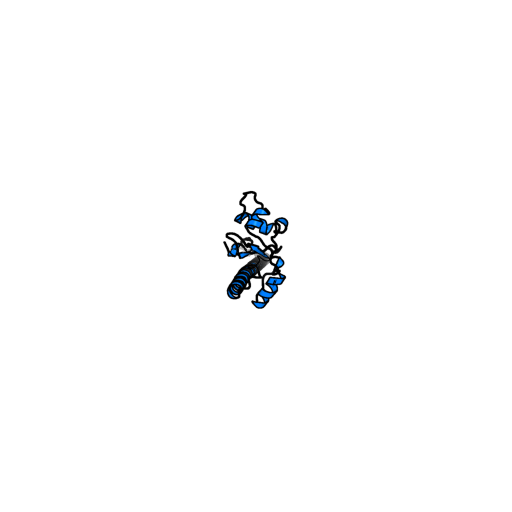 N 1
ATOM 782 C CA . ILE A 1 98 ? 0.088 -4.922 14.199 1.00 91.94 98 ILE A CA 1
ATOM 783 C C . ILE A 1 98 ? 1.329 -4.688 15.064 1.00 91.94 98 ILE A C 1
ATOM 785 O O . ILE A 1 98 ? 1.513 -3.605 15.611 1.00 91.94 98 ILE A O 1
ATOM 789 N N . ASP A 1 99 ? 2.200 -5.688 15.183 1.00 90.38 99 ASP A N 1
ATOM 790 C CA . ASP A 1 99 ? 3.504 -5.487 15.816 1.00 90.38 99 ASP A CA 1
ATOM 791 C C . ASP A 1 99 ? 4.458 -4.759 14.854 1.00 90.38 99 ASP A C 1
ATOM 793 O O . ASP A 1 99 ? 4.437 -5.003 13.646 1.00 90.38 99 ASP A O 1
ATOM 797 N N . ALA A 1 100 ? 5.379 -3.937 15.372 1.00 88.12 100 ALA A N 1
ATOM 798 C CA . ALA A 1 100 ? 6.372 -3.223 14.549 1.00 88.12 100 ALA A CA 1
ATOM 799 C C . ALA A 1 100 ? 7.179 -4.135 13.617 1.00 88.12 100 ALA A C 1
ATOM 801 O O . ALA A 1 100 ? 7.540 -3.756 12.507 1.00 88.12 100 ALA A O 1
ATOM 802 N N . LYS A 1 101 ? 7.419 -5.375 14.051 1.00 89.31 101 LYS A N 1
ATOM 803 C CA . LYS A 1 101 ? 8.153 -6.393 13.287 1.00 89.31 101 LYS A CA 1
ATOM 804 C C . LYS A 1 101 ? 7.369 -6.939 12.090 1.00 89.31 101 LYS A C 1
ATOM 806 O O . LYS A 1 101 ? 7.975 -7.516 11.193 1.00 89.31 101 LYS A O 1
ATOM 811 N N . GLU A 1 102 ? 6.045 -6.808 12.098 1.00 90.44 102 GLU A N 1
ATOM 812 C CA . GLU A 1 102 ? 5.163 -7.251 11.013 1.00 90.44 102 GLU A CA 1
ATOM 813 C C . GLU A 1 102 ? 4.959 -6.170 9.940 1.00 90.44 102 GLU A C 1
ATOM 815 O O . GLU A 1 102 ? 4.408 -6.457 8.873 1.00 90.44 102 GLU A O 1
ATOM 820 N N . ILE A 1 103 ? 5.391 -4.933 10.200 1.00 91.38 103 ILE A N 1
ATOM 821 C CA . ILE A 1 103 ? 5.391 -3.860 9.208 1.00 91.38 103 ILE A CA 1
ATOM 822 C C . ILE A 1 103 ? 6.567 -4.083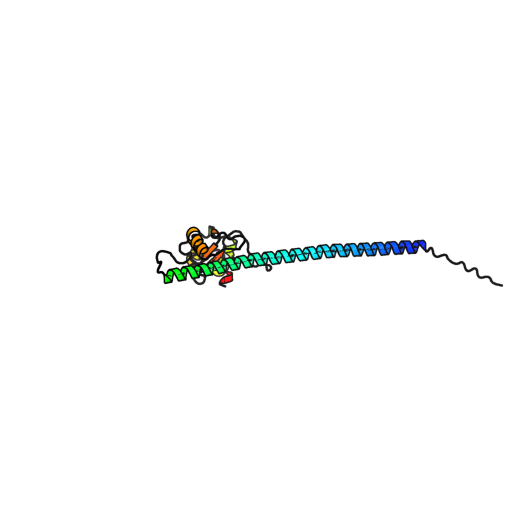 8.254 1.00 91.38 103 ILE A C 1
ATOM 824 O O . ILE A 1 103 ? 7.721 -4.227 8.661 1.00 91.38 103 ILE A O 1
ATOM 828 N N . SER A 1 104 ? 6.278 -4.110 6.956 1.00 91.44 104 SER A N 1
ATOM 829 C CA . SER A 1 104 ? 7.290 -4.232 5.916 1.00 91.44 104 SER A CA 1
ATOM 830 C C . SER A 1 104 ? 8.286 -3.075 6.010 1.00 91.44 104 SER A C 1
ATOM 832 O O . SER A 1 104 ? 7.923 -1.927 6.271 1.00 91.44 104 SER A O 1
ATOM 834 N N . LYS A 1 105 ? 9.567 -3.361 5.758 1.00 88.44 105 LYS A N 1
ATOM 835 C CA . LYS A 1 105 ? 10.637 -2.352 5.826 1.00 88.44 105 LYS A CA 1
ATOM 836 C C . LYS A 1 105 ? 10.335 -1.124 4.962 1.00 88.44 105 LYS A C 1
ATOM 838 O O . LYS A 1 105 ? 10.630 -0.001 5.352 1.00 88.44 105 LYS A O 1
ATOM 843 N N . ASP A 1 106 ? 9.755 -1.361 3.792 1.00 85.69 106 ASP A N 1
ATOM 844 C CA . ASP A 1 106 ? 9.415 -0.320 2.833 1.00 85.69 106 ASP A CA 1
ATOM 845 C C . ASP A 1 106 ? 8.278 0.583 3.355 1.00 85.69 106 ASP A C 1
ATOM 847 O O . ASP A 1 106 ? 8.398 1.802 3.258 1.00 85.69 106 ASP A O 1
ATOM 851 N N . LEU A 1 107 ? 7.227 0.017 3.968 1.00 91.06 107 LEU A N 1
ATOM 852 C CA . LEU A 1 107 ? 6.149 0.797 4.592 1.00 91.06 107 LEU A CA 1
ATOM 853 C C . LEU A 1 107 ? 6.627 1.533 5.851 1.00 91.06 107 LEU A C 1
ATOM 855 O O . LEU A 1 107 ? 6.258 2.684 6.066 1.00 91.06 107 LEU A O 1
ATOM 859 N N . SER A 1 108 ? 7.472 0.891 6.662 1.00 90.25 108 SER A N 1
ATOM 860 C CA . SER A 1 108 ? 8.033 1.478 7.883 1.00 90.25 108 SER A CA 1
ATOM 861 C C . SER A 1 108 ? 8.738 2.808 7.602 1.00 90.25 108 SER A C 1
ATOM 863 O O . SER A 1 108 ? 8.490 3.777 8.311 1.00 90.25 108 SER A O 1
ATOM 865 N N . LEU A 1 109 ? 9.530 2.896 6.526 1.00 86.44 109 LEU A N 1
ATOM 866 C CA . LEU A 1 109 ? 10.186 4.146 6.118 1.00 86.44 109 LEU A CA 1
ATOM 867 C C . LEU A 1 109 ? 9.184 5.265 5.806 1.00 86.44 109 LEU A C 1
ATOM 869 O O . LEU A 1 109 ? 9.404 6.414 6.179 1.00 86.44 109 LEU A O 1
ATOM 873 N N . SER A 1 110 ? 8.077 4.938 5.141 1.00 86.00 110 SER A N 1
ATOM 874 C CA . SER A 1 110 ? 7.024 5.908 4.836 1.00 86.00 110 SER A CA 1
ATOM 875 C C . SER A 1 110 ? 6.266 6.362 6.082 1.00 86.00 110 SER A C 1
ATOM 877 O O . SER A 1 110 ? 5.912 7.533 6.180 1.00 86.00 110 SER A O 1
ATOM 879 N N . LEU A 1 111 ? 6.046 5.458 7.040 1.00 88.94 111 LEU A N 1
ATOM 880 C CA . LEU A 1 111 ? 5.397 5.775 8.311 1.00 88.94 111 LEU A CA 1
ATOM 881 C C . LEU A 1 111 ? 6.278 6.656 9.208 1.00 88.94 111 LEU A C 1
ATOM 883 O O . LEU A 1 111 ? 5.789 7.629 9.768 1.00 88.94 111 LEU A O 1
ATOM 887 N N . ILE A 1 112 ? 7.586 6.395 9.267 1.00 87.94 112 ILE A N 1
ATOM 888 C CA . ILE A 1 112 ? 8.555 7.240 9.992 1.00 87.94 112 ILE A CA 1
ATOM 889 C C . ILE A 1 112 ? 8.436 8.705 9.542 1.00 87.94 112 ILE A C 1
ATOM 891 O O . ILE A 1 112 ? 8.383 9.608 10.371 1.00 87.94 112 ILE A O 1
ATOM 895 N N . ASN A 1 113 ? 8.277 8.958 8.238 1.00 80.69 113 ASN A N 1
ATOM 896 C CA . ASN A 1 113 ? 8.138 10.323 7.716 1.00 80.69 113 ASN A CA 1
ATOM 897 C C . ASN A 1 113 ? 6.898 11.077 8.229 1.00 80.69 113 ASN A C 1
ATOM 899 O O . ASN A 1 113 ? 6.871 12.305 8.146 1.00 80.69 113 ASN A O 1
ATOM 903 N N . ILE A 1 114 ? 5.869 10.373 8.709 1.00 78.56 114 ILE A N 1
ATOM 904 C CA . ILE A 1 114 ? 4.626 10.990 9.186 1.00 78.56 114 ILE A CA 1
ATOM 905 C C . ILE A 1 114 ? 4.456 10.939 10.706 1.00 78.56 114 ILE A C 1
ATOM 907 O O . ILE A 1 114 ? 3.660 11.726 11.224 1.00 78.56 114 ILE A O 1
ATOM 911 N N . THR A 1 115 ? 5.173 10.056 11.412 1.00 77.38 115 THR A N 1
ATOM 912 C CA . THR A 1 115 ? 4.973 9.824 12.852 1.00 77.38 115 THR A CA 1
ATOM 913 C C . THR A 1 115 ? 6.223 9.649 13.697 1.00 77.38 115 THR A C 1
ATOM 915 O O . THR A 1 115 ? 6.051 9.306 14.857 1.00 77.38 115 THR A O 1
ATOM 918 N N . ASP A 1 116 ? 7.437 9.890 13.189 1.00 75.44 116 ASP A N 1
ATOM 919 C CA . ASP A 1 116 ? 8.663 9.834 14.009 1.00 75.44 116 ASP A CA 1
ATOM 920 C C . ASP A 1 116 ? 8.666 10.950 15.069 1.00 75.44 116 ASP A C 1
ATOM 922 O O . ASP A 1 116 ? 9.238 12.034 14.888 1.00 75.44 116 ASP A O 1
ATOM 926 N N . MET A 1 117 ? 7.969 10.697 16.177 1.00 72.81 117 MET A N 1
ATOM 927 C CA . MET A 1 117 ? 7.813 11.637 17.288 1.00 72.81 117 MET A CA 1
ATOM 928 C C . MET A 1 117 ? 9.136 11.796 18.040 1.00 72.81 117 MET A C 1
ATOM 930 O O . MET A 1 117 ? 9.436 12.856 18.599 1.00 72.81 117 MET A O 1
ATOM 934 N N . ASN A 1 118 ? 9.951 10.745 17.992 1.00 78.44 118 ASN A N 1
ATOM 935 C CA . ASN A 1 118 ? 11.155 10.545 18.786 1.00 78.44 118 ASN A CA 1
ATOM 936 C C . ASN A 1 118 ? 12.404 11.060 18.055 1.00 78.44 118 ASN A C 1
ATOM 938 O O . ASN A 1 118 ? 13.471 11.185 18.663 1.00 78.44 118 ASN A O 1
ATOM 942 N N . LYS A 1 119 ? 12.287 11.307 16.743 1.00 79.94 119 LYS A N 1
ATOM 943 C CA . LYS A 1 119 ? 13.379 11.570 15.791 1.00 79.94 119 LYS A CA 1
ATOM 944 C C . LYS A 1 119 ? 14.442 10.471 15.790 1.00 79.94 119 LYS A C 1
ATOM 946 O O . LYS A 1 119 ? 15.639 10.758 15.676 1.00 79.94 119 LYS A O 1
ATOM 951 N N . ASN A 1 120 ? 14.028 9.218 15.963 1.00 81.06 120 ASN A N 1
ATOM 952 C CA . ASN A 1 120 ? 14.934 8.074 16.070 1.00 81.06 120 ASN A CA 1
ATOM 953 C C . ASN A 1 120 ? 15.067 7.282 14.752 1.00 81.06 120 ASN A C 1
ATOM 955 O O . ASN A 1 120 ? 15.836 6.312 14.702 1.00 81.06 120 ASN A O 1
ATOM 959 N N . ASN A 1 121 ? 14.386 7.721 13.683 1.00 83.25 121 ASN A N 1
ATOM 960 C CA . ASN A 1 121 ? 14.335 7.078 12.367 1.00 83.25 121 ASN A CA 1
ATOM 961 C C . ASN A 1 121 ? 13.885 5.608 12.416 1.00 83.25 121 ASN A C 1
ATOM 963 O O . ASN A 1 121 ? 14.338 4.783 11.609 1.00 83.25 121 ASN A O 1
ATOM 967 N N . LYS A 1 122 ? 13.042 5.245 13.381 1.00 84.50 122 LYS A N 1
ATOM 968 C CA . LYS A 1 122 ? 12.460 3.910 13.533 1.00 84.50 122 LYS A CA 1
ATOM 969 C C . LYS A 1 122 ? 10.981 4.053 13.846 1.00 84.50 122 LYS A C 1
ATOM 971 O O . LYS A 1 122 ? 10.567 5.086 14.337 1.00 84.50 122 LYS A O 1
ATOM 976 N N . ILE A 1 123 ? 10.211 3.012 13.522 1.00 85.12 123 ILE A N 1
ATOM 977 C CA . ILE A 1 123 ? 8.836 2.909 13.997 1.00 85.12 123 ILE A CA 1
ATOM 978 C C . ILE A 1 123 ? 8.801 1.981 15.207 1.00 85.12 123 ILE A C 1
ATOM 980 O O . ILE A 1 123 ? 9.110 0.788 15.091 1.00 85.12 123 ILE A O 1
ATOM 984 N N . ASP A 1 124 ? 8.463 2.531 16.363 1.00 87.44 124 ASP A N 1
ATOM 985 C CA . ASP A 1 124 ? 8.378 1.776 17.611 1.00 87.44 124 ASP A CA 1
ATOM 986 C C . ASP A 1 124 ? 6.928 1.376 17.922 1.00 87.44 124 ASP A C 1
ATOM 988 O O . ASP A 1 124 ? 5.963 1.920 17.383 1.00 87.44 124 ASP A O 1
ATOM 992 N N . SER A 1 125 ? 6.744 0.387 18.803 1.00 88.06 125 SER A N 1
ATOM 993 C CA . SER A 1 125 ? 5.405 -0.113 19.152 1.00 88.06 125 SER A CA 1
ATOM 994 C C . SER A 1 125 ? 4.488 0.963 19.746 1.00 88.06 125 SER A C 1
ATOM 996 O O . SER A 1 125 ? 3.269 0.855 19.627 1.00 88.06 125 SER A O 1
ATOM 998 N N . GLU A 1 126 ? 5.060 1.987 20.382 1.00 87.94 126 GLU A N 1
ATOM 999 C CA . GLU A 1 126 ? 4.321 3.136 20.911 1.00 87.94 126 GLU A CA 1
ATOM 1000 C C . GLU A 1 126 ? 3.689 3.951 19.777 1.00 87.94 126 GLU A C 1
ATOM 1002 O O . GLU A 1 126 ? 2.470 4.099 19.751 1.00 87.94 126 GLU A O 1
ATOM 1007 N N . GLU A 1 127 ? 4.470 4.331 18.763 1.00 87.44 127 GLU A N 1
ATOM 1008 C CA . GLU A 1 127 ? 3.992 5.084 17.593 1.00 87.44 127 GLU A CA 1
ATOM 1009 C C . GLU A 1 127 ? 2.933 4.298 16.800 1.00 87.44 127 GLU A C 1
ATOM 1011 O O . GLU A 1 127 ? 1.941 4.852 16.321 1.00 87.44 127 GLU A O 1
ATOM 1016 N N . ILE A 1 128 ? 3.086 2.973 16.711 1.00 88.88 128 ILE A N 1
ATOM 1017 C CA . ILE A 1 128 ? 2.079 2.094 16.097 1.00 88.88 128 ILE A CA 1
ATOM 1018 C C . ILE A 1 128 ? 0.775 2.090 16.895 1.00 88.88 128 ILE A C 1
ATOM 1020 O O . ILE A 1 128 ? -0.313 2.098 16.312 1.00 88.88 128 ILE A O 1
ATOM 1024 N N . SER A 1 129 ? 0.871 2.061 18.224 1.00 88.31 129 SER A N 1
ATOM 1025 C CA . SER A 1 129 ? -0.281 2.086 19.128 1.00 88.31 129 SER A CA 1
ATOM 1026 C C . SER A 1 129 ? -1.012 3.431 19.101 1.00 88.31 129 SER A C 1
ATOM 1028 O O . SER A 1 129 ? -2.252 3.469 19.141 1.00 88.31 129 SER A O 1
ATOM 1030 N N . GLU A 1 130 ? -0.257 4.524 18.980 1.00 87.88 130 GLU A N 1
ATOM 1031 C CA . GLU A 1 130 ? -0.766 5.890 18.850 1.00 87.88 130 GLU A CA 1
ATOM 1032 C C . GLU A 1 130 ? -1.507 6.111 17.534 1.00 87.88 130 GLU A C 1
ATOM 1034 O O . GLU A 1 130 ? -2.612 6.653 17.542 1.00 87.88 130 GLU A O 1
ATOM 1039 N N . LEU A 1 131 ? -0.956 5.624 16.418 1.00 87.12 131 LEU A N 1
ATOM 1040 C CA . LEU A 1 131 ? -1.656 5.573 15.131 1.00 87.12 131 LEU A CA 1
ATOM 1041 C C . LEU A 1 131 ? -2.800 4.552 15.117 1.00 87.12 131 LEU A C 1
ATOM 1043 O O . LEU A 1 131 ? -3.713 4.634 14.293 1.00 87.12 131 LEU A O 1
ATOM 1047 N N . GLY A 1 132 ? -2.759 3.568 16.014 1.00 90.31 132 GLY A N 1
ATOM 1048 C CA . GLY A 1 132 ? -3.679 2.441 16.003 1.00 90.31 132 GLY A CA 1
ATOM 1049 C C . GLY A 1 132 ? -3.616 1.708 14.667 1.00 90.31 132 GLY A C 1
ATOM 1050 O O . GLY A 1 132 ? -4.645 1.550 14.011 1.00 90.31 132 GLY A O 1
ATOM 1051 N N . ILE A 1 133 ? -2.420 1.314 14.224 1.00 91.56 133 ILE A N 1
ATOM 1052 C CA . ILE A 1 133 ? -2.290 0.570 12.969 1.00 91.56 133 ILE A CA 1
ATOM 1053 C C . ILE A 1 133 ? -2.809 -0.853 13.190 1.00 91.56 133 ILE A C 1
ATOM 1055 O O . ILE A 1 133 ? -2.253 -1.624 13.977 1.00 91.56 133 ILE A O 1
ATOM 1059 N N . MET A 1 134 ? -3.890 -1.204 12.503 1.00 92.12 134 MET A N 1
ATOM 1060 C CA . MET A 1 134 ? -4.583 -2.476 12.675 1.00 92.12 134 MET A CA 1
ATOM 1061 C C . MET A 1 134 ? -4.611 -3.275 11.379 1.00 92.12 134 MET A C 1
ATOM 1063 O O . MET A 1 134 ? -4.743 -2.732 10.281 1.00 92.12 134 MET A O 1
ATOM 1067 N N . ARG A 1 135 ? -4.496 -4.598 11.507 1.00 90.06 135 ARG A N 1
ATOM 1068 C CA . ARG A 1 135 ? -4.710 -5.525 10.396 1.00 90.06 135 ARG A CA 1
ATOM 1069 C C . ARG A 1 135 ? -6.195 -5.815 10.250 1.00 90.06 135 ARG A C 1
ATOM 1071 O O . ARG A 1 135 ? -6.838 -6.190 11.226 1.00 90.06 135 ARG A O 1
ATOM 1078 N N . PHE A 1 136 ? -6.701 -5.746 9.021 1.00 84.38 136 PHE A N 1
ATOM 1079 C CA . PHE A 1 136 ? -8.084 -6.105 8.732 1.00 84.38 136 PHE A CA 1
ATOM 1080 C C . PHE A 1 136 ? -8.405 -7.544 9.135 1.00 84.38 136 PHE A C 1
ATOM 1082 O O . PHE A 1 136 ? -7.661 -8.482 8.827 1.00 84.38 136 PHE A O 1
ATOM 1089 N N . ARG A 1 137 ? -9.582 -7.733 9.734 1.00 84.12 137 ARG A N 1
ATOM 1090 C CA . ARG A 1 137 ? -10.235 -9.039 9.799 1.00 84.12 137 ARG A CA 1
ATOM 1091 C C . ARG A 1 137 ? -10.815 -9.376 8.437 1.00 84.12 137 ARG A C 1
ATOM 1093 O O . ARG A 1 137 ? -11.958 -9.060 8.113 1.00 84.12 137 ARG A O 1
ATOM 1100 N N . THR A 1 138 ? -9.978 -9.969 7.593 1.00 84.25 138 THR A N 1
ATOM 1101 C CA . THR A 1 138 ? -10.327 -10.230 6.192 1.00 84.25 138 THR A CA 1
ATOM 1102 C C . THR A 1 138 ? -11.584 -11.083 6.047 1.00 84.25 138 THR A C 1
ATOM 1104 O O . THR A 1 138 ? -12.315 -10.900 5.089 1.00 84.25 138 THR A O 1
ATOM 1107 N N . ASP A 1 139 ? -11.856 -11.982 6.993 1.00 83.12 139 ASP A N 1
ATOM 1108 C CA . ASP A 1 139 ? -13.070 -12.802 7.057 1.00 83.12 139 ASP A CA 1
ATOM 1109 C C . ASP A 1 139 ? -14.353 -11.965 7.148 1.00 83.12 139 ASP A C 1
ATOM 1111 O O . ASP A 1 139 ? -15.316 -12.239 6.431 1.00 83.12 139 ASP A O 1
ATOM 1115 N N . ILE A 1 140 ? -14.348 -10.930 7.990 1.00 79.00 140 ILE A N 1
ATOM 1116 C CA . ILE A 1 140 ? -15.493 -10.036 8.185 1.00 79.00 140 ILE A CA 1
ATOM 1117 C C . ILE A 1 140 ? -15.670 -9.155 6.949 1.00 79.00 140 ILE A C 1
ATOM 1119 O O . ILE A 1 140 ? -16.733 -9.145 6.327 1.00 79.00 140 ILE A O 1
ATOM 1123 N N . TYR A 1 141 ? -14.601 -8.478 6.529 1.00 79.69 141 TYR A N 1
ATOM 1124 C CA . TYR A 1 141 ? -14.696 -7.498 5.450 1.00 79.69 141 TYR A CA 1
ATOM 1125 C C . TYR A 1 141 ? -14.864 -8.109 4.069 1.00 79.69 141 TYR A C 1
ATOM 1127 O O . TYR A 1 141 ? -15.498 -7.501 3.217 1.00 79.69 141 TYR A O 1
ATOM 1135 N N . GLN A 1 142 ? -14.371 -9.321 3.819 1.00 84.56 142 GLN A N 1
ATOM 1136 C CA . GLN A 1 142 ? -14.531 -9.950 2.509 1.00 84.56 142 GLN A CA 1
ATOM 1137 C C . GLN A 1 142 ? -16.004 -10.209 2.167 1.00 84.56 142 GLN A C 1
ATOM 1139 O O . GLN A 1 142 ? -16.379 -10.121 0.996 1.00 84.56 142 GLN A O 1
ATOM 1144 N N . LYS A 1 143 ? -16.847 -10.495 3.167 1.00 81.94 143 LYS A N 1
ATOM 1145 C CA . LYS A 1 143 ? -18.292 -10.643 2.962 1.00 81.94 143 LYS A CA 1
ATOM 1146 C C . LYS A 1 143 ? -18.940 -9.299 2.623 1.00 81.94 143 LYS A C 1
ATOM 1148 O O . LYS A 1 143 ? -19.661 -9.230 1.632 1.00 81.94 143 LYS A O 1
ATOM 1153 N N . GLU A 1 144 ? -18.644 -8.256 3.395 1.00 79.31 144 GLU A N 1
ATOM 1154 C CA . GLU A 1 144 ? -19.201 -6.912 3.181 1.00 79.31 144 GLU A CA 1
ATOM 1155 C C . GLU A 1 144 ? -18.771 -6.323 1.834 1.00 79.31 144 GLU A C 1
ATOM 1157 O O . GLU A 1 144 ? -19.602 -5.890 1.039 1.00 79.31 144 GLU A O 1
ATOM 1162 N N . LEU A 1 145 ? -17.482 -6.425 1.505 1.00 84.00 145 LEU A N 1
ATOM 1163 C CA . LEU A 1 145 ? -16.940 -5.995 0.216 1.00 84.00 145 LEU A CA 1
ATOM 1164 C C . LEU A 1 145 ? -17.616 -6.725 -0.951 1.00 84.00 145 LEU A C 1
ATOM 1166 O O . LEU A 1 145 ? -17.955 -6.108 -1.958 1.00 84.00 145 LEU A O 1
ATOM 1170 N N . LYS A 1 146 ? -17.889 -8.028 -0.812 1.00 85.00 146 LYS A N 1
ATOM 1171 C CA . LYS A 1 146 ? -18.618 -8.782 -1.839 1.00 85.00 146 LYS A CA 1
ATOM 1172 C C . LYS A 1 146 ? -20.060 -8.291 -2.003 1.00 85.00 146 LYS A C 1
ATOM 1174 O O . LYS A 1 146 ? -20.529 -8.208 -3.137 1.00 85.00 146 LYS A O 1
ATOM 1179 N N . THR A 1 147 ? -20.752 -7.963 -0.912 1.00 83.25 147 THR A N 1
ATOM 1180 C CA . THR A 1 147 ? -22.106 -7.379 -0.949 1.00 83.25 147 THR A CA 1
ATOM 1181 C C . THR A 1 147 ? -22.108 -6.036 -1.678 1.00 83.25 147 THR A C 1
ATOM 1183 O O . THR A 1 147 ? -22.974 -5.797 -2.517 1.00 83.25 147 THR A O 1
ATOM 1186 N N . LEU A 1 148 ? -21.083 -5.215 -1.445 1.00 83.56 148 LEU A N 1
ATOM 1187 C CA . LEU A 1 148 ? -20.865 -3.934 -2.123 1.00 83.56 148 LEU A CA 1
ATOM 1188 C C . LEU A 1 148 ? -20.360 -4.079 -3.572 1.00 83.56 148 LEU A C 1
ATOM 1190 O O . LEU A 1 148 ? -20.051 -3.079 -4.215 1.00 83.56 148 LEU A O 1
ATOM 1194 N N . GLN A 1 149 ? -20.269 -5.309 -4.097 1.00 84.88 149 GLN A N 1
ATOM 1195 C CA . GLN A 1 149 ? -19.731 -5.627 -5.430 1.00 84.88 149 GLN A CA 1
ATOM 1196 C C . GLN A 1 149 ? -18.316 -5.083 -5.655 1.00 84.88 149 GLN A C 1
ATOM 1198 O O . GLN A 1 149 ? -17.903 -4.760 -6.770 1.00 84.88 149 GLN A O 1
ATOM 1203 N N . PHE A 1 150 ? -17.555 -5.016 -4.571 1.00 83.12 150 PHE A N 1
ATOM 1204 C CA . PHE A 1 150 ? -16.214 -4.498 -4.565 1.00 83.12 150 PHE A CA 1
ATOM 1205 C C . PHE A 1 150 ? -15.209 -5.535 -5.058 1.00 83.12 150 PHE A C 1
ATOM 1207 O O . PHE A 1 150 ? -15.109 -6.638 -4.515 1.00 83.12 150 PHE A O 1
ATOM 1214 N N . SER A 1 151 ? -14.423 -5.163 -6.066 1.00 80.75 151 SER A N 1
ATOM 1215 C CA . SER A 1 151 ? -13.395 -6.016 -6.655 1.00 80.75 151 SER A CA 1
ATOM 1216 C C . SER A 1 151 ? -12.091 -5.246 -6.779 1.00 80.75 151 SER A C 1
ATOM 1218 O O . SER A 1 151 ? -11.974 -4.353 -7.617 1.00 80.75 151 SER A O 1
ATOM 1220 N N . LEU A 1 152 ? -11.097 -5.664 -6.002 1.00 85.56 152 LEU A N 1
ATOM 1221 C CA . LEU A 1 152 ? -9.721 -5.198 -6.126 1.00 85.56 152 LEU A CA 1
ATOM 1222 C C . LEU A 1 152 ? -9.131 -5.611 -7.484 1.00 85.56 152 LEU A C 1
ATOM 1224 O O . LEU A 1 152 ? -9.316 -6.745 -7.935 1.00 85.56 152 LEU A O 1
ATOM 1228 N N . LYS A 1 153 ? -8.438 -4.683 -8.140 1.00 87.56 153 LYS A N 1
ATOM 1229 C CA . LYS A 1 153 ? -7.868 -4.826 -9.488 1.00 87.56 153 LYS A CA 1
ATOM 1230 C C . LYS A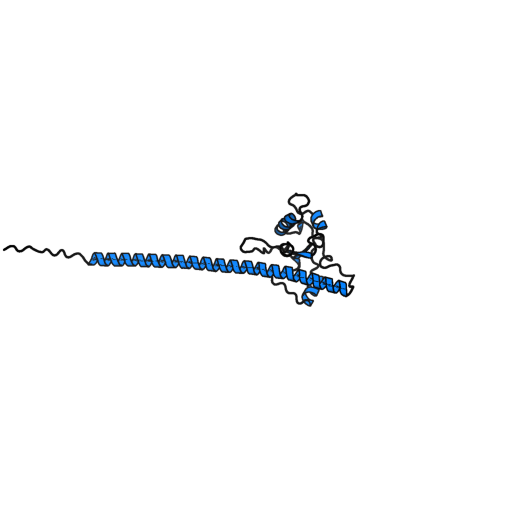 1 153 ? -6.351 -4.910 -9.480 1.00 87.56 153 LYS A C 1
ATOM 1232 O O . LYS A 1 153 ? -5.766 -5.405 -10.444 1.00 87.56 153 LYS A O 1
ATOM 1237 N N . SER A 1 154 ? -5.711 -4.421 -8.424 1.00 88.12 154 SER A N 1
ATOM 1238 C CA . SER A 1 154 ? -4.261 -4.406 -8.331 1.00 88.12 154 SER A CA 1
ATOM 1239 C C . SER A 1 154 ? -3.683 -5.833 -8.385 1.00 88.12 154 SER A C 1
ATOM 1241 O O . SER A 1 154 ? -4.326 -6.808 -7.978 1.00 88.12 154 SER A O 1
ATOM 1243 N N . PRO A 1 155 ? -2.443 -5.984 -8.891 1.00 85.56 155 PRO A N 1
ATOM 1244 C CA . PRO A 1 155 ? -1.758 -7.274 -8.976 1.00 85.56 155 PRO A CA 1
ATOM 1245 C C . PRO A 1 155 ? -1.673 -8.033 -7.651 1.00 85.56 155 PRO A C 1
ATOM 1247 O O . PRO A 1 155 ? -1.622 -9.260 -7.658 1.00 85.56 155 PRO A O 1
ATOM 1250 N N . ASP A 1 156 ? -1.634 -7.306 -6.534 1.00 86.62 156 ASP A N 1
ATOM 1251 C CA . ASP A 1 156 ? -1.664 -7.871 -5.191 1.00 86.62 156 ASP A CA 1
ATOM 1252 C C . ASP A 1 156 ? -2.912 -7.396 -4.442 1.00 86.62 156 ASP A C 1
ATOM 1254 O O . ASP A 1 156 ? -2.865 -6.559 -3.543 1.00 86.62 156 ASP A O 1
ATOM 1258 N N . HIS A 1 157 ? -4.042 -7.972 -4.843 1.00 84.94 157 HIS A N 1
ATOM 1259 C CA . HIS A 1 157 ? -5.361 -7.734 -4.266 1.00 84.94 157 HIS A CA 1
ATOM 1260 C C . HIS A 1 157 ? -5.629 -8.534 -2.979 1.00 84.94 157 HIS A C 1
ATOM 1262 O O . HIS A 1 157 ? -6.778 -8.697 -2.560 1.00 84.94 157 HIS A O 1
ATOM 1268 N N . ASN A 1 158 ? -4.607 -9.115 -2.348 1.00 89.00 158 ASN A N 1
ATOM 1269 C CA . ASN A 1 158 ? -4.822 -9.872 -1.124 1.00 89.00 158 ASN A CA 1
ATOM 1270 C C . ASN A 1 158 ? -5.096 -8.913 0.042 1.00 89.00 158 ASN A C 1
ATOM 1272 O O . ASN A 1 158 ? -4.178 -8.267 0.538 1.00 89.00 158 ASN A O 1
ATOM 1276 N N . LEU A 1 159 ? -6.338 -8.883 0.538 1.00 87.50 159 LEU A N 1
ATOM 1277 C CA . LEU A 1 159 ? -6.758 -8.036 1.666 1.00 87.50 159 LEU A CA 1
ATOM 1278 C C . LEU A 1 159 ? -5.868 -8.167 2.915 1.00 87.50 159 LEU A C 1
ATOM 1280 O O . LEU A 1 159 ? -5.753 -7.214 3.677 1.00 87.50 159 LEU A O 1
ATOM 1284 N N . LYS A 1 160 ? -5.193 -9.310 3.121 1.00 90.00 160 LYS A N 1
ATOM 1285 C CA . LYS A 1 160 ? -4.256 -9.506 4.247 1.00 90.00 160 LYS A CA 1
ATOM 1286 C C . LYS A 1 160 ? -3.021 -8.609 4.171 1.00 90.00 160 LYS A C 1
ATOM 1288 O O . LYS A 1 160 ? -2.377 -8.377 5.193 1.00 90.00 160 LYS A O 1
ATOM 1293 N N . ASN A 1 161 ? -2.689 -8.142 2.972 1.00 92.00 161 ASN A N 1
ATOM 1294 C CA . ASN A 1 161 ? -1.581 -7.232 2.728 1.00 92.00 161 ASN A CA 1
ATOM 1295 C C . ASN A 1 161 ? -1.966 -5.780 2.995 1.00 92.00 161 ASN A C 1
ATOM 1297 O O . ASN A 1 161 ? -1.090 -4.928 2.945 1.00 92.00 161 ASN A O 1
ATOM 1301 N N . PHE A 1 162 ? -3.228 -5.484 3.303 1.00 90.81 162 PHE A N 1
ATOM 1302 C CA . PHE A 1 162 ? -3.660 -4.140 3.648 1.00 90.81 162 PHE A CA 1
ATOM 1303 C C . PHE A 1 162 ? -3.860 -4.015 5.162 1.00 90.81 162 PHE A C 1
ATOM 1305 O O . PHE A 1 162 ? -4.277 -4.954 5.847 1.00 90.81 162 PHE A O 1
ATOM 1312 N N . ILE A 1 163 ? -3.524 -2.846 5.688 1.00 92.62 163 ILE A N 1
ATOM 1313 C CA . ILE A 1 163 ? -3.702 -2.459 7.089 1.00 92.62 163 ILE A CA 1
ATOM 1314 C C . ILE A 1 163 ? -4.337 -1.069 7.128 1.00 92.62 163 ILE A C 1
ATOM 1316 O O . ILE A 1 163 ? -4.374 -0.378 6.114 1.00 92.62 163 ILE A O 1
ATOM 1320 N N . ILE A 1 164 ? -4.837 -0.647 8.280 1.00 91.31 164 ILE A N 1
ATOM 1321 C CA . ILE A 1 164 ? -5.513 0.642 8.434 1.00 91.31 164 ILE A CA 1
ATOM 1322 C C . ILE A 1 164 ? -4.967 1.402 9.631 1.00 91.31 164 ILE A C 1
ATOM 1324 O O . ILE A 1 164 ? -4.676 0.814 10.670 1.00 91.31 164 ILE A O 1
ATOM 1328 N N . ILE A 1 165 ? -4.850 2.716 9.492 1.00 90.06 165 ILE A N 1
ATOM 1329 C CA . ILE A 1 165 ? -4.642 3.624 10.617 1.00 90.06 165 ILE A CA 1
ATOM 1330 C C . ILE A 1 165 ? -6.011 3.927 11.223 1.00 90.06 165 ILE A C 1
ATOM 1332 O O . ILE A 1 165 ? -6.903 4.398 10.521 1.00 90.06 165 ILE A O 1
ATOM 1336 N N . THR A 1 166 ? -6.195 3.679 12.516 1.00 88.94 166 THR A N 1
ATOM 1337 C CA . THR A 1 166 ? -7.504 3.849 13.178 1.00 88.94 166 THR A CA 1
ATOM 1338 C C . THR A 1 166 ? -7.572 5.050 14.116 1.00 88.94 166 THR A C 1
ATOM 1340 O O . THR A 1 166 ? -8.659 5.416 14.560 1.00 88.94 166 THR A O 1
ATOM 1343 N N . LYS A 1 167 ? -6.438 5.695 14.412 1.00 87.75 167 LYS A N 1
ATOM 1344 C CA . LYS A 1 167 ? -6.354 6.816 15.354 1.00 87.75 167 LYS A CA 1
ATOM 1345 C C . LYS A 1 167 ? -5.590 8.010 14.782 1.00 87.75 167 LYS A C 1
ATOM 1347 O O . LYS A 1 167 ? -4.817 7.905 13.832 1.00 87.75 167 LYS A O 1
ATOM 1352 N N . GLY A 1 168 ? -5.796 9.162 15.417 1.00 84.12 168 GLY A N 1
ATOM 1353 C CA . GLY A 1 168 ? -5.091 10.401 15.102 1.00 84.12 168 GLY A CA 1
ATOM 1354 C C . GLY A 1 168 ? -5.518 11.030 13.773 1.00 84.12 168 GLY A C 1
ATOM 1355 O O . GLY A 1 168 ? -6.575 10.727 13.223 1.00 84.12 168 GLY A O 1
ATOM 1356 N N . LYS A 1 169 ? -4.678 11.935 13.258 1.00 83.50 169 LYS A N 1
ATOM 1357 C CA . LYS A 1 169 ? -4.949 12.716 12.037 1.00 83.50 169 LYS A CA 1
ATOM 1358 C C . LYS A 1 169 ? -5.139 11.845 10.788 1.00 83.50 169 LYS A C 1
ATOM 1360 O O . LYS A 1 169 ? -5.865 12.237 9.883 1.00 83.50 169 LYS A O 1
ATOM 1365 N N . TYR A 1 170 ? -4.479 10.691 10.743 1.00 85.06 170 TYR A N 1
ATOM 1366 C CA . TYR A 1 170 ? -4.482 9.788 9.591 1.00 85.06 170 TYR A CA 1
ATOM 1367 C C . TYR A 1 170 ? -5.491 8.637 9.739 1.00 85.06 170 TYR A C 1
ATOM 1369 O O . TYR A 1 170 ? -5.444 7.685 8.959 1.00 85.06 170 TYR A O 1
ATOM 1377 N N . ALA A 1 171 ? -6.397 8.696 10.723 1.00 84.56 171 ALA A N 1
ATOM 1378 C CA . ALA A 1 171 ? -7.435 7.686 10.904 1.00 84.56 171 ALA A CA 1
ATOM 1379 C C . ALA A 1 171 ? -8.272 7.500 9.623 1.00 84.56 171 ALA A C 1
ATOM 1381 O O . ALA A 1 171 ? -8.655 8.472 8.976 1.00 84.56 171 ALA A O 1
ATOM 1382 N N . GLY A 1 172 ? -8.544 6.246 9.263 1.00 81.12 172 GLY A N 1
ATOM 1383 C CA . GLY A 1 172 ? -9.213 5.861 8.018 1.00 81.12 172 GLY A CA 1
ATOM 1384 C C . GLY A 1 172 ? -8.262 5.603 6.844 1.00 81.12 172 GLY A C 1
ATOM 1385 O O . GLY A 1 172 ? -8.693 5.076 5.819 1.00 81.12 172 GLY A O 1
ATOM 1386 N N . THR A 1 173 ? -6.968 5.916 6.980 1.00 87.62 173 THR A N 1
ATOM 1387 C CA . THR A 1 173 ? -5.995 5.682 5.905 1.00 87.62 173 THR A CA 1
ATOM 1388 C C . THR A 1 173 ? -5.698 4.196 5.771 1.00 87.62 173 THR A C 1
ATOM 1390 O O . THR A 1 173 ? -5.213 3.561 6.712 1.00 87.62 173 THR A O 1
ATOM 1393 N N . ILE A 1 174 ? -5.950 3.655 4.583 1.00 90.31 174 ILE A N 1
ATOM 1394 C CA . ILE A 1 174 ? -5.628 2.276 4.233 1.00 90.31 174 ILE A CA 1
ATOM 1395 C C . ILE A 1 174 ? -4.224 2.241 3.643 1.00 90.31 174 ILE A C 1
ATOM 1397 O O . ILE A 1 174 ? -3.883 3.016 2.752 1.00 90.31 174 ILE A O 1
ATOM 1401 N N . LEU A 1 175 ? -3.411 1.330 4.158 1.00 92.00 175 LEU A N 1
ATOM 1402 C CA . LEU A 1 175 ? -2.013 1.170 3.811 1.00 92.00 175 LEU A CA 1
ATOM 1403 C C . LEU A 1 175 ? -1.761 -0.211 3.230 1.00 92.00 175 LEU A C 1
ATOM 1405 O O . LEU A 1 175 ? -2.366 -1.196 3.648 1.00 92.00 175 LEU A O 1
ATOM 1409 N N . TYR A 1 176 ? -0.793 -0.295 2.332 1.00 93.19 176 TYR A N 1
ATOM 1410 C CA . TYR A 1 176 ? -0.306 -1.546 1.783 1.00 93.19 176 TYR A CA 1
ATOM 1411 C C . TYR A 1 176 ? 0.996 -1.980 2.467 1.00 93.19 176 TYR A C 1
ATOM 1413 O O . TYR A 1 176 ? 2.004 -1.276 2.455 1.00 93.19 176 TYR A O 1
ATOM 1421 N N . ASN A 1 177 ? 0.960 -3.174 3.049 1.00 93.25 177 ASN A N 1
ATOM 1422 C CA . ASN A 1 177 ? 2.013 -3.834 3.816 1.00 93.25 177 ASN A CA 1
ATOM 1423 C C . ASN A 1 177 ? 2.508 -5.143 3.163 1.00 93.25 177 ASN A C 1
ATOM 1425 O O . ASN A 1 177 ? 3.119 -5.980 3.827 1.00 93.25 177 ASN A O 1
ATOM 1429 N N . GLY A 1 178 ? 2.204 -5.367 1.884 1.00 91.38 178 GLY A N 1
ATOM 1430 C CA . GLY A 1 178 ? 2.682 -6.539 1.151 1.00 91.38 178 GLY A CA 1
ATOM 1431 C C . GLY A 1 178 ? 4.061 -6.338 0.513 1.00 91.38 178 GLY A C 1
ATOM 1432 O O . GLY A 1 178 ? 4.739 -5.332 0.715 1.00 91.38 178 GLY A O 1
ATOM 1433 N N . ASN A 1 179 ? 4.482 -7.322 -0.284 1.00 88.75 179 ASN A N 1
ATOM 1434 C CA . ASN A 1 179 ? 5.804 -7.338 -0.923 1.00 88.75 179 ASN A CA 1
ATOM 1435 C C . ASN A 1 179 ? 5.827 -6.686 -2.316 1.00 88.75 179 ASN A C 1
ATOM 1437 O O . ASN A 1 179 ? 6.904 -6.489 -2.888 1.00 88.75 179 ASN A O 1
ATOM 1441 N N . PHE A 1 180 ? 4.661 -6.403 -2.897 1.00 88.81 180 PHE A N 1
ATOM 1442 C CA . PHE A 1 180 ? 4.559 -5.793 -4.214 1.00 88.81 180 PHE A CA 1
ATOM 1443 C C . PHE A 1 180 ? 4.954 -4.315 -4.152 1.00 88.81 180 PHE A C 1
ATOM 1445 O O . PHE A 1 180 ? 4.651 -3.601 -3.202 1.00 88.81 180 PHE A O 1
ATOM 1452 N N . LYS A 1 181 ? 5.652 -3.835 -5.181 1.00 89.56 181 LYS A N 1
ATOM 1453 C CA . LYS A 1 181 ? 6.122 -2.449 -5.239 1.00 89.56 181 LYS A CA 1
ATOM 1454 C C . LYS A 1 181 ? 5.326 -1.682 -6.281 1.00 89.56 181 LYS A C 1
ATOM 1456 O O . LYS A 1 181 ? 5.521 -1.883 -7.477 1.00 89.56 181 LYS A O 1
ATOM 1461 N N . PHE A 1 182 ? 4.473 -0.776 -5.821 1.00 90.19 182 PHE A N 1
ATOM 1462 C CA . PHE A 1 182 ? 3.748 0.162 -6.673 1.00 90.19 182 PHE A CA 1
ATOM 1463 C C . PHE A 1 182 ? 4.618 1.396 -6.888 1.00 90.19 182 PHE A C 1
ATOM 1465 O O . PHE A 1 182 ? 4.664 2.288 -6.045 1.00 90.19 182 PHE A O 1
ATOM 1472 N N . ILE A 1 183 ? 5.391 1.393 -7.972 1.00 90.06 183 ILE A N 1
ATOM 1473 C CA . ILE A 1 183 ? 6.331 2.463 -8.318 1.00 90.06 183 ILE A CA 1
ATOM 1474 C C . ILE A 1 183 ? 5.917 3.043 -9.666 1.00 90.06 183 ILE A C 1
ATOM 1476 O O . ILE A 1 183 ? 5.669 2.271 -10.596 1.00 90.06 183 ILE A O 1
ATOM 1480 N N . ASP A 1 184 ? 5.840 4.370 -9.761 1.00 88.50 184 ASP A N 1
ATOM 1481 C CA . ASP A 1 184 ? 5.556 5.075 -11.012 1.00 88.50 184 ASP A CA 1
ATOM 1482 C C . ASP A 1 184 ? 6.818 5.327 -11.858 1.00 88.50 184 ASP A C 1
ATOM 1484 O O . ASP A 1 184 ? 7.938 4.915 -11.541 1.00 88.50 184 ASP A O 1
ATOM 1488 N N . ASN A 1 185 ? 6.635 6.050 -12.957 1.00 87.38 185 ASN A N 1
ATOM 1489 C CA . ASN A 1 185 ? 7.711 6.397 -13.881 1.00 87.38 185 ASN A CA 1
ATOM 1490 C C . ASN A 1 185 ? 8.714 7.420 -13.331 1.00 87.38 185 ASN A C 1
ATOM 1492 O O . ASN A 1 185 ? 9.791 7.570 -13.910 1.00 87.38 185 ASN A O 1
ATOM 1496 N N . GLU A 1 186 ? 8.375 8.109 -12.242 1.00 87.88 186 GLU A N 1
ATOM 1497 C CA . GLU A 1 186 ? 9.238 9.047 -11.519 1.00 87.88 186 GLU A CA 1
ATOM 1498 C C . GLU A 1 186 ? 9.976 8.357 -10.360 1.00 87.88 186 GLU A C 1
ATOM 1500 O O . GLU A 1 186 ? 10.675 9.006 -9.583 1.00 87.88 186 GLU A O 1
ATOM 1505 N N . ASN A 1 187 ? 9.862 7.026 -10.259 1.00 86.06 187 ASN A N 1
ATOM 1506 C CA . ASN A 1 187 ? 10.398 6.215 -9.171 1.00 86.06 187 ASN A CA 1
ATOM 1507 C C . ASN A 1 187 ? 9.783 6.559 -7.798 1.00 86.06 187 ASN A C 1
ATOM 1509 O O . ASN A 1 187 ? 10.342 6.207 -6.753 1.00 86.06 187 ASN A O 1
ATOM 1513 N N . LYS A 1 188 ? 8.613 7.209 -7.786 1.00 88.44 188 LYS A N 1
ATOM 1514 C CA . LYS A 1 188 ? 7.829 7.428 -6.575 1.00 88.44 188 LYS A CA 1
ATOM 1515 C C . LYS A 1 188 ? 7.110 6.137 -6.220 1.00 88.44 188 LYS A C 1
ATOM 1517 O O . LYS A 1 188 ? 6.460 5.512 -7.058 1.00 88.44 188 LYS A O 1
ATOM 1522 N N . ARG A 1 189 ? 7.246 5.728 -4.960 1.00 87.62 189 ARG A N 1
ATOM 1523 C CA . ARG A 1 189 ? 6.595 4.536 -4.417 1.00 87.62 189 ARG A CA 1
ATOM 1524 C C . ARG A 1 189 ? 5.314 4.915 -3.689 1.00 87.62 189 ARG A C 1
ATOM 1526 O O . ARG A 1 189 ? 5.289 5.941 -3.017 1.00 87.62 189 ARG A O 1
ATOM 1533 N N . TYR A 1 190 ? 4.305 4.062 -3.818 1.00 89.62 190 TYR A N 1
ATOM 1534 C CA . TYR A 1 190 ? 2.988 4.245 -3.228 1.00 89.62 190 TYR A CA 1
ATOM 1535 C C . TYR A 1 190 ? 2.683 3.179 -2.183 1.00 89.62 190 TYR A C 1
ATOM 1537 O O . TYR A 1 190 ? 2.965 1.997 -2.400 1.00 89.62 190 TYR A O 1
ATOM 1545 N N . PHE A 1 191 ? 2.080 3.608 -1.075 1.00 89.56 191 PHE A N 1
ATOM 1546 C CA . PHE A 1 191 ? 1.646 2.727 0.012 1.00 89.56 191 PHE A CA 1
ATOM 1547 C C . PHE A 1 191 ? 0.206 2.972 0.462 1.00 89.56 191 PHE A C 1
ATOM 1549 O O . PHE A 1 191 ? -0.252 2.265 1.348 1.00 89.56 191 PHE A O 1
ATOM 1556 N N . GLY A 1 192 ? -0.506 3.944 -0.112 1.00 83.12 192 GLY A N 1
ATOM 1557 C CA . GLY A 1 192 ? -1.865 4.324 0.290 1.00 83.12 192 GLY A CA 1
ATOM 1558 C C . GLY A 1 192 ? -1.918 5.597 1.141 1.00 83.12 192 GLY A C 1
ATOM 1559 O O . GLY A 1 192 ? -2.973 6.213 1.255 1.00 83.12 192 GLY A O 1
ATOM 1560 N N . LEU A 1 193 ? -0.771 6.070 1.647 1.00 80.62 193 LEU A N 1
ATOM 1561 C CA . LEU A 1 193 ? -0.651 7.368 2.329 1.00 80.62 193 LEU A CA 1
ATOM 1562 C C . LEU A 1 193 ? -0.979 8.549 1.407 1.00 80.62 193 LEU A C 1
ATOM 1564 O O . LEU A 1 193 ? -1.422 9.598 1.859 1.00 80.62 193 LEU A O 1
ATOM 1568 N N . GLU A 1 194 ? -0.769 8.381 0.105 1.00 74.75 194 GLU A N 1
ATOM 1569 C CA . GLU A 1 194 ? -0.842 9.452 -0.891 1.00 74.75 194 GLU A CA 1
ATOM 1570 C C . GLU A 1 194 ? -2.276 9.884 -1.216 1.00 74.75 194 GLU A C 1
ATOM 1572 O O . GLU A 1 194 ? -2.465 10.807 -1.999 1.00 74.75 194 GLU A O 1
ATOM 1577 N N . ILE A 1 195 ? -3.278 9.193 -0.672 1.00 66.69 195 ILE A N 1
ATOM 1578 C CA . ILE A 1 195 ? -4.697 9.530 -0.849 1.00 66.69 195 ILE A CA 1
ATOM 1579 C C . ILE A 1 195 ? -5.176 10.500 0.242 1.00 66.69 195 ILE A C 1
ATOM 1581 O O . ILE A 1 195 ? -6.195 11.161 0.065 1.00 66.69 195 ILE A O 1
ATOM 1585 N N . TYR A 1 196 ? -4.429 10.621 1.342 1.00 61.28 196 TYR A N 1
ATOM 1586 C CA . TYR A 1 196 ? -4.794 11.441 2.503 1.00 61.28 196 TYR A CA 1
ATOM 1587 C C . TYR A 1 196 ? -3.827 12.612 2.775 1.00 61.28 196 TYR A C 1
ATOM 1589 O O . TYR A 1 196 ? -4.109 13.436 3.648 1.00 61.28 196 TYR A O 1
ATOM 1597 N N . ILE A 1 197 ? -2.694 12.674 2.059 1.00 57.78 197 ILE A N 1
ATOM 1598 C CA . ILE A 1 197 ? -1.698 13.766 2.085 1.00 57.78 197 ILE A CA 1
ATOM 1599 C C . ILE A 1 197 ? -1.914 14.668 0.873 1.00 57.78 197 ILE A C 1
ATOM 1601 O O . ILE A 1 197 ? -1.978 15.900 1.079 1.00 57.78 197 ILE A O 1
#

Radius of gyration: 34.06 Å; chains: 1; bounding box: 83×33×114 Å

InterPro domains:
  IPR018247 EF-Hand 1, calcium-binding site [PS00018] (116-128)

Organism: NCBI:txid2886038

Secondary structure (DSSP, 8-state):
------------HHHHHHHHHHHHHHHHHHHHHHHHHHHHHHHHHHHHHHHHHHHHHHHHHHHHHHHHHHHHHHHHHHHHHHHT-TTSPSTTTTSEEPPGGGS-HHHHHHHHHHH-SSSSSS--HHHHHHHTEEE--HHHHHHHHHHTT----STT--GGGEEEE-SSTTTT-EEE-SS--EE-TT--EESSGGGT-

Sequence (197 aa):
MYTKNLLAYSYNSKTDVKLQKKINLMKVLILLLLLTICGVFIRGLTKSFEYRNKSNLLVADFKNDITMLSEAANVIETERTYNKFLEVGQFGTDGKLIDAKEISKDLSLSLINITDMNKNNKIDSEEISELGIMRFRTDIYQKELKTLQFSLKSPDHNLKNFIIITKGKYAGTILYNGNFKFIDNENKRYFGLEIYI

pLDDT: mean 81.05, std 12.41, range [38.12, 93.25]

Foldseek 3Di:
DDDDPPPPPPDPVVVVVVVVVVVVVVVVVVVVVVVVVVVVVVVVVVVVVVVQVVLVVLLVLVLCLQVVVLVLLVVVVVCCVVVVVVVDDRAQLVFDQDAQVLFAPVVQQVLCVVQVPVPPSGDHSVSSVQQSKGFGPCVVVVVSCVVVVHDRDHPPPPSRQKIARCHDPRHSQIFGRDDDWSAHPVRDTDTRVVVSD